Protein AF-A0A1F9Z3W5-F1 (afdb_monomer_lite)

Secondary structure (DSSP, 8-state):
--HHHHHHHHHHHHHTT----HHHHHHHHHHHHHHHHHHHHH--S-S--HHHHIIIIIIHHHTTHHHHTTT--TT-EEEEET-TTTTTHHHHHHH-TTSEEEEEES-HHHHHHHHHHHHHHT---EEEES-HHHHTTSTTTTTTEEEEEEE--S--TTHHHHHTTTEEEEEEEEEEEETT---TT--SEEEEEE---TTTSTTEEEEEEE-PPPHHHHHHHHHHHHHHHHHHHHHHHHHHHHHHHHHHHHHHHHHHHHHHHHHHHTTTS---SSHHHHH-TTSHHHHHT-SSPPPB---STT---B--EEEE-TTPPP-S--SEEEEGGGTEEEE---SB-TTS-BGGG-

Structure (mmCIF, N/CA/C/O backbone):
data_AF-A0A1F9Z3W5-F1
#
_entry.id   AF-A0A1F9Z3W5-F1
#
loop_
_atom_site.group_PDB
_atom_site.id
_atom_site.type_symbol
_atom_site.label_atom_id
_atom_site.label_alt_id
_atom_site.label_comp_id
_atom_site.label_asym_id
_atom_site.label_entity_id
_atom_site.label_seq_id
_atom_site.pdbx_PDB_ins_code
_atom_site.Cartn_x
_atom_site.Cartn_y
_atom_site.Cartn_z
_atom_site.occupancy
_atom_site.B_iso_or_equiv
_atom_site.auth_seq_id
_atom_site.auth_comp_id
_atom_site.auth_asym_id
_atom_site.auth_atom_id
_atom_site.pdbx_PDB_model_num
ATOM 1 N N . MET A 1 1 ? -28.741 3.888 23.972 1.00 86.31 1 MET A N 1
ATOM 2 C CA . MET A 1 1 ? -27.996 4.593 25.041 1.00 86.31 1 MET A CA 1
ATOM 3 C C . MET A 1 1 ? -28.996 5.312 25.929 1.00 86.31 1 MET A C 1
ATOM 5 O O . MET A 1 1 ? -30.084 5.597 25.446 1.00 86.31 1 MET A O 1
ATOM 9 N N . ASN A 1 2 ? -28.669 5.596 27.191 1.00 89.38 2 ASN A N 1
ATOM 10 C CA . ASN A 1 2 ? -29.467 6.550 27.974 1.00 89.38 2 ASN A CA 1
ATOM 11 C C . ASN A 1 2 ? -29.141 7.999 27.544 1.00 89.38 2 ASN A C 1
ATOM 13 O O . ASN A 1 2 ? -28.184 8.214 26.795 1.00 89.38 2 ASN A O 1
ATOM 17 N N . SER A 1 3 ? -29.930 8.976 28.003 1.00 89.56 3 SER A N 1
ATOM 18 C CA . SER A 1 3 ? -29.793 10.393 27.620 1.00 89.56 3 SER A CA 1
ATOM 19 C C . SER A 1 3 ? -28.399 10.958 27.907 1.00 89.56 3 SER A C 1
ATOM 21 O O . SER A 1 3 ? -27.791 11.557 27.027 1.00 89.56 3 SER A O 1
ATOM 23 N N . LYS A 1 4 ? -27.854 10.684 29.098 1.00 91.94 4 LYS A N 1
ATOM 24 C CA . LYS A 1 4 ? -26.518 11.137 29.515 1.00 91.94 4 LYS A CA 1
ATOM 25 C C . LYS A 1 4 ? -25.404 10.603 28.605 1.00 91.94 4 LYS A C 1
ATOM 27 O O . LYS A 1 4 ? -24.527 11.350 28.188 1.00 91.94 4 LYS A O 1
ATOM 32 N N . LEU A 1 5 ? -25.424 9.307 28.287 1.00 92.69 5 LEU A N 1
ATOM 33 C CA . LEU A 1 5 ? -24.418 8.690 27.413 1.00 92.69 5 LEU A CA 1
ATOM 34 C C . LEU A 1 5 ? -24.515 9.210 25.979 1.00 92.69 5 LEU A C 1
ATOM 36 O O . LEU A 1 5 ? -23.488 9.401 25.329 1.00 92.69 5 LEU A O 1
ATOM 40 N N . LEU A 1 6 ? -25.739 9.441 25.496 1.00 92.69 6 LEU A N 1
ATOM 41 C CA . LEU A 1 6 ? -25.969 10.015 24.176 1.00 92.69 6 LEU A CA 1
ATOM 42 C C . LEU A 1 6 ? -25.395 11.433 24.085 1.00 92.69 6 LEU A C 1
ATOM 44 O O . LEU A 1 6 ? -24.725 11.744 23.108 1.00 92.69 6 LEU A O 1
ATOM 48 N N . GLU A 1 7 ? -25.590 12.259 25.113 1.00 92.56 7 GLU A N 1
ATOM 49 C CA . GLU A 1 7 ? -25.031 13.613 25.171 1.00 92.56 7 GLU A CA 1
ATOM 50 C C . GLU A 1 7 ? -23.496 13.605 25.092 1.00 92.56 7 GLU A C 1
ATOM 52 O O . GLU A 1 7 ? -22.921 14.285 24.242 1.00 92.56 7 GLU A O 1
ATOM 57 N N . ILE A 1 8 ? -22.832 12.763 25.897 1.00 91.62 8 ILE A N 1
ATOM 58 C CA . ILE A 1 8 ? -21.366 12.597 25.865 1.00 91.62 8 ILE A CA 1
ATOM 59 C C . ILE A 1 8 ? -20.900 12.168 24.468 1.00 91.62 8 ILE A C 1
ATOM 61 O O . ILE A 1 8 ? -19.898 12.670 23.953 1.00 91.62 8 ILE A O 1
ATOM 65 N N . PHE A 1 9 ? -21.620 11.232 23.845 1.00 95.00 9 PHE A N 1
ATOM 66 C CA . PHE A 1 9 ? -21.265 10.737 22.522 1.00 95.00 9 PHE A CA 1
ATOM 67 C C . PHE A 1 9 ? -21.410 11.823 21.447 1.00 95.00 9 PHE A C 1
ATOM 69 O O . PHE A 1 9 ? -20.489 12.015 20.655 1.00 95.00 9 PHE A O 1
ATOM 76 N N . LEU A 1 10 ? -22.512 12.578 21.456 1.00 94.38 10 LEU A N 1
ATOM 77 C CA . LEU A 1 10 ? -22.772 13.661 20.502 1.00 94.38 10 LEU A CA 1
ATOM 78 C C . LEU A 1 10 ? -21.774 14.818 20.639 1.00 94.38 10 LEU A C 1
ATOM 80 O O . LEU A 1 10 ? -21.258 15.289 19.625 1.00 94.38 10 LEU A O 1
ATOM 84 N N . GLN A 1 11 ? -21.430 15.225 21.865 1.00 92.12 11 GLN A N 1
ATOM 85 C CA . GLN A 1 11 ? -20.372 16.219 22.104 1.00 92.12 11 GLN A CA 1
ATOM 86 C C . GLN A 1 11 ? -19.029 15.750 21.523 1.00 92.12 11 GLN A C 1
ATOM 88 O O . GLN A 1 11 ? -18.312 16.515 20.874 1.00 92.12 11 GLN A O 1
ATOM 93 N N . GLY A 1 12 ? -18.716 14.463 21.701 1.00 92.56 12 GLY A N 1
ATOM 94 C CA . GLY A 1 12 ? -17.535 13.834 21.124 1.00 92.56 12 GLY A CA 1
ATOM 95 C C . GLY A 1 12 ? -17.498 13.898 19.596 1.00 92.56 12 GLY A C 1
ATOM 96 O O . GLY A 1 12 ? -16.498 14.305 19.002 1.00 92.56 12 GLY A O 1
ATOM 97 N N . LEU A 1 13 ? -18.608 13.528 18.959 1.00 94.12 13 LEU A N 1
ATOM 98 C CA . LEU A 1 13 ? -18.772 13.541 17.504 1.00 94.12 13 LEU A CA 1
ATOM 99 C C . LEU A 1 13 ? -18.649 14.950 16.918 1.00 94.12 13 LEU A C 1
ATOM 101 O O . LEU A 1 13 ? -17.974 15.126 15.903 1.00 94.12 13 LEU A O 1
ATOM 105 N N . GLN A 1 14 ? -19.222 15.955 17.585 1.00 92.56 14 GLN A N 1
ATOM 106 C CA . GLN A 1 14 ? -19.136 17.352 17.159 1.00 92.56 14 GLN A CA 1
ATOM 107 C C . GLN A 1 14 ? -17.683 17.838 17.103 1.00 92.56 14 GLN A C 1
ATOM 109 O O . GLN A 1 14 ? -17.265 18.449 16.119 1.00 92.56 14 GLN A O 1
ATOM 114 N N . ILE A 1 15 ? -16.882 17.518 18.122 1.00 89.75 15 ILE A N 1
ATOM 115 C CA . ILE A 1 15 ? -15.460 17.886 18.165 1.00 89.75 15 ILE A CA 1
ATOM 116 C C . ILE A 1 15 ? -14.658 17.140 17.090 1.00 89.75 15 ILE A C 1
ATOM 118 O O . ILE A 1 15 ? -13.764 17.720 16.471 1.00 89.75 15 ILE A O 1
ATOM 122 N N . LEU A 1 16 ? -14.998 15.875 16.823 1.00 90.44 16 LEU A N 1
ATOM 123 C CA . LEU A 1 16 ? -14.412 15.100 15.726 1.00 90.44 16 LEU A CA 1
ATOM 124 C C . LEU A 1 16 ? -14.935 15.518 14.339 1.00 90.44 16 LEU A C 1
ATOM 126 O O . LEU A 1 16 ? -14.430 15.019 13.335 1.00 90.44 16 LEU A O 1
ATOM 130 N N . LYS A 1 17 ? -15.910 16.437 14.266 1.00 92.19 17 LYS A N 1
ATOM 131 C CA . LYS A 1 17 ? -16.598 16.867 13.035 1.00 92.19 17 LYS A CA 1
ATOM 132 C C . LYS A 1 17 ? -17.205 15.688 12.263 1.00 92.19 17 LYS A C 1
ATOM 134 O O . LYS A 1 17 ? -17.074 15.585 11.040 1.00 92.19 17 LYS A O 1
ATOM 139 N N . ILE A 1 18 ? -17.834 14.776 13.001 1.00 93.81 18 ILE A N 1
ATOM 140 C CA . ILE A 1 18 ? -18.534 13.608 12.470 1.00 93.81 18 ILE A CA 1
ATOM 141 C C . ILE A 1 18 ? -20.028 13.816 12.679 1.00 93.81 18 ILE A C 1
ATOM 143 O O . ILE A 1 18 ? -20.483 14.044 13.796 1.00 93.81 18 ILE A O 1
ATOM 147 N N . GLU A 1 19 ? -20.785 13.688 11.601 1.00 93.75 19 GLU A N 1
ATOM 148 C CA . GLU A 1 19 ? -22.242 13.714 11.632 1.00 93.75 19 GLU A CA 1
ATOM 149 C C . GLU A 1 19 ? -22.758 12.291 11.457 1.00 93.75 19 GLU A C 1
ATOM 151 O O . GLU A 1 19 ? -22.280 11.558 10.588 1.00 93.75 19 GLU A O 1
ATOM 156 N N . LEU A 1 20 ? -23.715 11.901 12.298 1.00 96.00 20 LEU A N 1
ATOM 157 C CA . LEU A 1 20 ? -24.360 10.597 12.236 1.00 96.00 20 LEU A CA 1
ATOM 158 C C . LEU A 1 20 ? -25.837 10.764 11.914 1.00 96.00 20 LEU A C 1
ATOM 160 O O . LEU A 1 20 ? -26.509 11.637 12.461 1.00 96.00 20 LEU A O 1
ATOM 164 N N . ASN A 1 21 ? -26.352 9.880 11.067 1.00 96.19 21 ASN A N 1
ATOM 165 C CA . ASN A 1 21 ? -27.788 9.745 10.876 1.00 96.19 21 ASN A CA 1
ATOM 166 C C . ASN A 1 21 ? -28.422 8.894 11.994 1.00 96.19 21 ASN A C 1
ATOM 168 O O . ASN A 1 21 ? -27.739 8.258 12.803 1.00 96.19 21 ASN A O 1
ATOM 172 N N . GLN A 1 22 ? -29.754 8.851 12.004 1.00 95.56 22 GLN A N 1
ATOM 173 C CA . GLN A 1 22 ? -30.521 8.116 13.008 1.00 95.56 22 GLN A CA 1
ATOM 174 C C . GLN A 1 22 ? -30.172 6.616 13.048 1.00 95.56 22 GLN A C 1
ATOM 176 O O . GLN A 1 22 ? -29.960 6.066 14.129 1.00 95.56 22 GLN A O 1
ATOM 181 N N . LYS A 1 23 ? -30.014 5.969 11.882 1.00 96.75 23 LYS A N 1
ATOM 182 C CA . LYS A 1 23 ? -29.635 4.548 11.795 1.00 96.75 23 LYS A CA 1
ATOM 183 C C . LYS A 1 23 ? -28.272 4.288 12.447 1.00 96.75 23 LYS A C 1
ATOM 185 O O . LYS A 1 23 ? -28.116 3.318 13.182 1.00 96.75 23 LYS A O 1
ATOM 190 N N . GLN A 1 24 ? -27.292 5.160 12.220 1.00 97.88 24 GLN A N 1
ATOM 191 C CA . GLN A 1 24 ? -25.952 5.037 12.800 1.00 97.88 24 GLN A CA 1
ATOM 192 C C . GLN A 1 24 ? -25.976 5.202 14.327 1.00 97.88 24 GLN A C 1
ATOM 194 O O . GLN A 1 24 ? -25.327 4.436 15.041 1.00 97.88 24 GLN A O 1
ATOM 199 N N . LEU A 1 25 ? -26.762 6.147 14.856 1.00 97.06 25 LEU A N 1
ATOM 200 C CA . LEU A 1 25 ? -26.946 6.314 16.305 1.00 97.06 25 LEU A CA 1
ATOM 201 C C . LEU A 1 25 ? -27.603 5.084 16.953 1.00 97.06 25 LEU A C 1
ATOM 203 O O . LEU A 1 25 ? -27.199 4.645 18.038 1.00 97.06 25 LEU A O 1
ATOM 207 N N . GLU A 1 26 ? -28.586 4.494 16.274 1.00 97.00 26 GLU A N 1
ATOM 208 C CA . GLU A 1 26 ? -29.222 3.245 16.695 1.00 97.00 26 GLU A CA 1
ATOM 209 C C . GLU A 1 26 ? -28.236 2.074 16.672 1.00 97.00 26 GLU A C 1
ATOM 211 O O . GLU A 1 26 ? -28.154 1.331 17.653 1.00 97.00 26 GLU A O 1
ATOM 216 N N . GLN A 1 27 ? -27.407 1.960 15.630 1.00 98.44 27 GLN A N 1
ATOM 217 C CA . GLN A 1 27 ? -26.344 0.954 15.550 1.00 98.44 27 GLN A CA 1
ATOM 218 C C . GLN A 1 27 ? -25.362 1.065 16.725 1.00 98.44 27 GLN A C 1
ATOM 220 O O . GLN A 1 27 ? -25.067 0.057 17.365 1.00 98.44 27 GLN A O 1
ATOM 225 N N . PHE A 1 28 ? -24.909 2.267 17.095 1.00 98.25 28 PHE A N 1
ATOM 226 C CA . PHE A 1 28 ? -24.055 2.440 18.281 1.00 98.25 28 PHE A CA 1
ATOM 227 C C . PHE A 1 28 ? -24.767 2.068 19.588 1.00 98.25 28 PHE A C 1
ATOM 229 O O . PHE A 1 28 ? -24.149 1.518 20.504 1.00 98.25 28 PHE A O 1
ATOM 236 N N . SER A 1 29 ? -26.072 2.329 19.687 1.00 96.69 29 SER A N 1
ATOM 237 C CA . SER A 1 29 ? -26.872 1.927 20.848 1.00 96.69 29 SER A CA 1
ATOM 238 C C . SER A 1 29 ? -27.020 0.410 20.961 1.00 96.69 29 SER A C 1
ATOM 240 O O . SER A 1 29 ? -26.876 -0.125 22.063 1.00 96.69 29 SER A O 1
ATOM 242 N N . ILE A 1 30 ? -27.267 -0.278 19.842 1.00 97.81 30 ILE A N 1
ATOM 243 C CA . ILE A 1 30 ? -27.297 -1.744 19.772 1.00 97.81 30 ILE A CA 1
ATOM 244 C C . ILE A 1 30 ? -25.917 -2.290 20.133 1.00 97.81 30 ILE A C 1
ATOM 246 O O . ILE A 1 30 ? -25.813 -3.144 21.006 1.00 97.81 30 ILE A O 1
ATOM 250 N N . TYR A 1 31 ? -24.851 -1.744 19.549 1.00 98.12 31 TYR A N 1
ATOM 251 C CA . TYR A 1 31 ? -23.489 -2.187 19.824 1.00 98.12 31 TYR A CA 1
ATOM 252 C C . TYR A 1 31 ? -23.143 -2.083 21.314 1.00 98.12 31 TYR A C 1
ATOM 254 O O . TYR A 1 31 ? -22.684 -3.062 21.895 1.00 98.12 31 TYR A O 1
ATOM 262 N N . LEU A 1 32 ? -23.434 -0.956 21.973 1.00 96.69 32 LEU A N 1
ATOM 263 C CA . LEU A 1 32 ? -23.190 -0.816 23.412 1.00 96.69 32 LEU A CA 1
ATOM 264 C C . LEU A 1 32 ? -23.918 -1.897 24.227 1.00 96.69 32 LEU A C 1
ATOM 266 O O . LEU A 1 32 ? -23.322 -2.497 25.120 1.00 96.69 32 LEU A O 1
ATOM 270 N N . LYS A 1 33 ? -25.193 -2.157 23.912 1.00 95.94 33 LYS A N 1
ATOM 271 C CA . LYS A 1 33 ? -25.994 -3.176 24.600 1.00 95.94 33 LYS A CA 1
ATOM 272 C C . LYS A 1 33 ? -25.394 -4.573 24.415 1.00 95.94 33 LYS A C 1
ATOM 274 O O . LYS A 1 33 ? -25.089 -5.241 25.401 1.00 95.94 33 LYS A O 1
ATOM 279 N N . GLU A 1 34 ? -25.185 -4.984 23.167 1.00 96.75 34 GLU A N 1
ATOM 280 C CA . GLU A 1 34 ? -24.690 -6.322 22.821 1.00 96.75 34 GLU A CA 1
ATOM 281 C C . GLU A 1 34 ? -23.270 -6.550 23.365 1.00 96.75 34 GLU A C 1
ATOM 283 O O . GLU A 1 34 ? -22.960 -7.625 23.878 1.00 96.75 34 GLU A O 1
ATOM 288 N N . LEU A 1 35 ? -22.416 -5.519 23.326 1.00 95.75 35 LEU A N 1
ATOM 289 C CA . LEU A 1 35 ? -21.075 -5.565 23.901 1.00 95.75 35 LEU A CA 1
ATOM 290 C C . LEU A 1 35 ? -21.126 -5.840 25.402 1.00 95.75 35 LEU A C 1
ATOM 292 O O . LEU A 1 35 ? -20.408 -6.717 25.865 1.00 95.75 35 LEU A O 1
ATOM 296 N N . LYS A 1 36 ? -21.973 -5.138 26.164 1.00 94.31 36 LYS A N 1
ATOM 297 C CA . LYS A 1 36 ? -22.105 -5.348 27.616 1.00 94.31 36 LYS A CA 1
ATOM 298 C C . LYS A 1 36 ? -22.604 -6.750 27.946 1.00 94.31 36 LYS A C 1
ATOM 300 O O . LYS A 1 36 ? -22.031 -7.422 28.806 1.00 94.31 36 LYS A O 1
ATOM 305 N N . GLU A 1 37 ? -23.637 -7.199 27.239 1.00 94.06 37 GLU A N 1
ATOM 306 C CA . GLU A 1 37 ? -24.213 -8.530 27.432 1.00 94.06 37 GLU A CA 1
ATOM 307 C C . GLU A 1 37 ? -23.176 -9.627 27.171 1.00 94.06 37 GLU A C 1
ATOM 309 O O . GLU A 1 37 ? -23.003 -10.529 27.993 1.00 94.06 37 GLU A O 1
ATOM 314 N N . TRP A 1 38 ? -22.416 -9.526 26.081 1.00 94.75 38 TRP A N 1
ATOM 315 C CA . TRP A 1 38 ? -21.365 -10.495 25.777 1.00 94.75 38 TRP A CA 1
ATOM 316 C C . TRP A 1 38 ? -20.136 -10.357 26.675 1.00 94.75 38 TRP A C 1
ATOM 318 O O . TRP A 1 38 ? -19.527 -11.369 27.030 1.00 94.75 38 TRP A O 1
ATOM 328 N N . ASN A 1 39 ? -19.774 -9.139 27.084 1.00 92.69 39 ASN A N 1
ATOM 329 C CA . ASN A 1 39 ? -18.615 -8.916 27.943 1.00 92.69 39 ASN A CA 1
ATOM 330 C C . ASN A 1 39 ? -18.787 -9.589 29.308 1.00 92.69 39 ASN A C 1
ATOM 332 O O . ASN A 1 39 ? -17.826 -10.164 29.813 1.00 92.69 39 ASN A O 1
ATOM 336 N N . SER A 1 40 ? -20.015 -9.609 29.845 1.00 90.69 40 SER A N 1
ATOM 337 C CA . SER A 1 40 ? -20.334 -10.311 31.099 1.00 90.69 40 SER A CA 1
ATOM 338 C C . SER A 1 40 ? -20.090 -11.826 31.042 1.00 90.69 40 SER A C 1
ATOM 340 O O . SER A 1 40 ? -19.851 -12.448 32.073 1.00 90.69 40 SER A O 1
ATOM 342 N N . LYS A 1 41 ? -20.107 -12.418 29.840 1.00 90.44 41 LYS A N 1
ATOM 343 C CA . LYS A 1 41 ? -19.929 -13.862 29.618 1.00 90.44 41 LYS A CA 1
ATOM 344 C C . LYS A 1 41 ? -18.511 -14.230 29.186 1.00 90.44 41 LYS A C 1
ATOM 346 O O . LYS A 1 41 ? -18.023 -15.305 29.525 1.00 90.44 41 LYS A O 1
ATOM 351 N N . PHE A 1 42 ? -17.862 -13.369 28.399 1.00 87.19 42 PHE A N 1
ATOM 352 C CA . PHE A 1 42 ? -16.661 -13.744 27.644 1.00 87.19 42 PHE A CA 1
ATOM 353 C C . PHE A 1 42 ? -15.464 -12.803 27.809 1.00 87.19 42 PHE A C 1
ATOM 355 O O . PHE A 1 42 ? -14.421 -13.091 27.222 1.00 87.19 42 PHE A O 1
ATOM 362 N N . ASN A 1 43 ? -15.582 -11.725 28.595 1.00 87.62 43 ASN A N 1
ATOM 363 C CA . ASN A 1 43 ? -14.505 -10.759 28.852 1.00 87.62 43 ASN A CA 1
ATOM 364 C C . ASN A 1 43 ? -13.821 -10.275 27.552 1.00 87.62 43 ASN A C 1
ATOM 366 O O . ASN A 1 43 ? -12.618 -10.439 27.338 1.00 87.62 43 ASN A O 1
ATOM 370 N N . LEU A 1 44 ? -14.633 -9.749 26.632 1.00 85.62 44 LEU A N 1
ATOM 371 C CA . LEU A 1 44 ? -14.217 -9.232 25.327 1.00 85.62 44 LEU A CA 1
ATOM 372 C C . LEU A 1 44 ? -13.328 -7.983 25.442 1.00 85.62 44 LEU A C 1
ATOM 374 O O . LEU A 1 44 ? -12.391 -7.819 24.655 1.00 85.62 44 LEU A O 1
ATOM 378 N N . ILE A 1 45 ? -13.634 -7.119 26.412 1.00 85.94 45 ILE A N 1
ATOM 379 C CA . ILE A 1 45 ? -12.890 -5.918 26.797 1.00 85.94 45 ILE A CA 1
ATOM 380 C C . ILE A 1 45 ? -12.681 -5.909 28.314 1.00 85.94 45 ILE A C 1
ATOM 382 O O . ILE A 1 45 ? -13.447 -6.524 29.054 1.00 85.94 45 ILE A O 1
ATOM 386 N N . GLY A 1 46 ? -11.665 -5.178 28.780 1.00 83.44 46 GLY A N 1
ATOM 387 C CA . GLY A 1 46 ? -11.446 -4.990 30.215 1.00 83.44 46 GLY A CA 1
ATOM 388 C C . GLY A 1 46 ? -12.651 -4.332 30.913 1.00 83.44 46 GLY A C 1
ATOM 389 O O . GLY A 1 46 ? -13.455 -3.679 30.241 1.00 83.44 46 GLY A O 1
ATOM 390 N N . PRO A 1 47 ? -12.788 -4.484 32.244 1.00 76.56 47 PRO A N 1
ATOM 391 C CA . PRO A 1 47 ? -13.859 -3.847 33.006 1.00 76.56 47 PRO A CA 1
ATOM 392 C C . PRO A 1 47 ? -13.861 -2.332 32.780 1.00 76.56 47 PRO A C 1
ATOM 394 O O . PRO A 1 47 ? -12.828 -1.683 32.943 1.00 76.56 47 PRO A O 1
ATOM 397 N N . ALA A 1 48 ? -15.007 -1.782 32.389 1.00 81.75 48 ALA A N 1
ATOM 398 C CA . ALA A 1 48 ? -15.165 -0.367 32.076 1.00 81.75 48 ALA A CA 1
ATOM 399 C C . ALA A 1 48 ? -16.610 0.070 32.347 1.00 81.75 48 ALA A C 1
ATOM 401 O O . ALA A 1 48 ? -17.547 -0.677 32.055 1.00 81.75 48 ALA A O 1
ATOM 402 N N . ALA A 1 49 ? -16.783 1.278 32.888 1.00 86.69 49 ALA A N 1
ATOM 403 C CA . ALA A 1 49 ? -18.090 1.927 32.968 1.00 86.69 49 ALA A CA 1
ATOM 404 C C . ALA A 1 49 ? -18.609 2.284 31.564 1.00 86.69 49 ALA A C 1
ATOM 406 O O . ALA A 1 49 ? -17.825 2.427 30.622 1.00 86.69 49 ALA A O 1
ATOM 407 N N . ASP A 1 50 ? -19.920 2.472 31.414 1.00 89.94 50 ASP A N 1
ATOM 408 C CA . ASP A 1 50 ? -20.524 2.785 30.114 1.00 89.94 50 ASP A CA 1
ATOM 409 C C . ASP A 1 50 ? -19.931 4.066 29.504 1.00 89.94 50 ASP A C 1
ATOM 411 O O . ASP A 1 50 ? -19.617 4.092 28.314 1.00 89.94 50 ASP A O 1
ATOM 415 N N . GLU A 1 51 ? -19.700 5.103 30.316 1.00 89.94 51 GLU A N 1
ATOM 416 C CA . GLU A 1 51 ? -19.036 6.339 29.889 1.00 89.94 51 GLU A CA 1
ATOM 417 C C . GLU A 1 51 ? -17.627 6.077 29.336 1.00 89.94 51 GLU A C 1
ATOM 419 O O . GLU A 1 51 ? -17.224 6.665 28.329 1.00 89.94 51 GLU A O 1
ATOM 424 N N . GLU A 1 52 ? -16.885 5.154 29.953 1.00 88.75 52 GLU A N 1
ATOM 425 C CA . GLU A 1 52 ? -15.558 4.769 29.482 1.00 88.75 52 GLU A CA 1
ATOM 426 C C . GLU A 1 52 ? -15.617 3.986 28.170 1.00 88.75 52 GLU A C 1
ATOM 428 O O . GLU A 1 52 ? -14.718 4.135 27.345 1.00 88.75 52 GLU A O 1
ATOM 433 N N . ILE A 1 53 ? -16.666 3.191 27.934 1.00 92.19 53 ILE A N 1
ATOM 434 C CA . ILE A 1 53 ? -16.876 2.531 26.639 1.00 92.19 53 ILE A CA 1
ATOM 435 C C . ILE A 1 53 ? -17.097 3.587 25.552 1.00 92.19 53 ILE A C 1
ATOM 437 O O . ILE A 1 53 ? -16.443 3.542 24.507 1.00 92.19 53 ILE A O 1
ATOM 441 N N . ILE A 1 54 ? -17.951 4.583 25.805 1.00 93.56 54 ILE A N 1
ATOM 442 C CA . ILE A 1 54 ? -18.184 5.672 24.848 1.00 93.56 54 ILE A CA 1
ATOM 443 C C . ILE A 1 54 ? -16.873 6.398 24.522 1.00 93.56 54 ILE A C 1
ATOM 445 O O . ILE A 1 54 ? -16.522 6.536 23.350 1.00 93.56 54 ILE A O 1
ATOM 449 N N . GLN A 1 55 ? -16.108 6.805 25.535 1.00 89.62 55 GLN A N 1
ATOM 450 C CA . GLN A 1 55 ? -14.876 7.570 25.329 1.00 89.62 55 GLN A CA 1
ATOM 451 C C . GLN A 1 55 ? -13.734 6.708 24.776 1.00 89.62 55 GLN A C 1
ATOM 453 O O . GLN A 1 55 ? -13.218 6.965 23.690 1.00 89.62 55 GLN A O 1
ATOM 458 N N . LYS A 1 56 ? -13.341 5.652 25.496 1.00 87.69 56 LYS A N 1
ATOM 459 C CA . LYS A 1 56 ? -12.137 4.857 25.204 1.00 87.69 56 LYS A CA 1
ATOM 460 C C . LYS A 1 56 ? -12.335 3.836 24.093 1.00 87.69 56 LYS A C 1
ATOM 462 O O . LYS A 1 56 ? -11.343 3.251 23.657 1.00 87.69 56 LYS A O 1
ATOM 467 N N . HIS A 1 57 ? -13.564 3.566 23.654 1.00 92.25 57 HIS A N 1
ATOM 468 C CA . HIS A 1 57 ? -13.827 2.625 22.568 1.00 92.25 57 HIS A CA 1
ATOM 469 C C . HIS A 1 57 ? -14.488 3.297 21.372 1.00 92.25 57 HIS A C 1
ATOM 471 O O . HIS A 1 57 ? -13.891 3.277 20.299 1.00 92.25 57 HIS A O 1
ATOM 477 N N . PHE A 1 58 ? -15.655 3.926 21.518 1.00 95.69 58 PHE A N 1
ATOM 478 C CA . PHE A 1 58 ? -16.343 4.512 20.360 1.00 95.69 58 PHE A CA 1
ATOM 479 C C . PHE A 1 58 ? -15.641 5.767 19.847 1.00 95.69 58 PHE A C 1
ATOM 481 O O . PHE A 1 58 ? -15.166 5.770 18.713 1.00 95.69 58 PHE A O 1
ATOM 488 N N . LEU A 1 59 ? -15.510 6.798 20.680 1.00 94.25 59 LEU A N 1
ATOM 489 C CA . LEU A 1 59 ? -14.893 8.065 20.280 1.00 94.25 59 LEU A CA 1
ATOM 490 C C . LEU A 1 59 ? -13.413 7.887 19.941 1.00 94.25 59 LEU A C 1
ATOM 492 O O . LEU A 1 59 ? -12.949 8.442 18.948 1.00 94.25 59 LEU A O 1
ATOM 496 N N . ASP A 1 60 ? -12.698 7.043 20.691 1.00 91.69 60 ASP A N 1
ATOM 497 C CA . ASP A 1 60 ? -11.330 6.652 20.349 1.00 91.69 60 ASP A CA 1
ATOM 498 C C . ASP A 1 60 ? -11.282 6.053 18.942 1.00 91.69 60 ASP A C 1
ATOM 500 O O . ASP A 1 60 ? -10.555 6.563 18.104 1.00 91.69 60 ASP A O 1
ATOM 504 N N . SER A 1 61 ? -12.112 5.061 18.610 1.00 94.50 61 SER A N 1
ATOM 505 C CA . SER A 1 61 ? -12.132 4.472 17.258 1.00 94.50 61 SER A CA 1
ATOM 506 C C . SER A 1 61 ? -12.450 5.496 16.164 1.00 94.50 61 SER A C 1
ATOM 508 O O . SER A 1 61 ? -11.817 5.502 15.110 1.00 94.50 61 SER A O 1
ATOM 510 N N . LEU A 1 62 ? -13.397 6.399 16.429 1.00 94.94 62 LEU A N 1
ATOM 511 C CA . LEU A 1 62 ? -13.825 7.426 15.479 1.00 94.94 62 LEU A CA 1
ATOM 512 C C . LEU A 1 62 ? -12.822 8.569 15.311 1.00 94.94 62 LEU A C 1
ATOM 514 O O . LEU A 1 62 ? -12.867 9.267 14.300 1.00 94.94 62 LEU A O 1
ATOM 518 N N . SER A 1 63 ? -11.873 8.734 16.233 1.00 92.19 63 SER A N 1
ATOM 519 C CA . SER A 1 63 ? -10.812 9.739 16.104 1.00 92.19 63 SER A CA 1
ATOM 520 C C . SER A 1 63 ? -9.921 9.540 14.874 1.00 92.19 63 SER A C 1
ATOM 522 O O . SER A 1 63 ? -9.245 10.476 14.454 1.00 92.19 63 SER A O 1
ATOM 524 N N . ILE A 1 64 ? -9.955 8.351 14.260 1.00 91.44 64 ILE A N 1
ATOM 525 C CA . ILE A 1 64 ? -9.277 8.058 12.994 1.00 91.44 64 ILE A CA 1
ATOM 526 C C . ILE A 1 64 ? -9.949 8.773 11.812 1.00 91.44 64 ILE A C 1
ATOM 528 O O . ILE A 1 64 ? -9.264 9.124 10.852 1.00 91.44 64 ILE A O 1
ATOM 532 N N . VAL A 1 65 ? -11.267 9.003 11.855 1.00 91.56 65 VAL A N 1
ATOM 533 C CA . VAL A 1 65 ? -12.040 9.497 10.702 1.00 91.56 65 VAL A CA 1
ATOM 534 C C . VAL A 1 65 ? -11.452 10.793 10.126 1.00 91.56 65 VAL A C 1
ATOM 536 O O . VAL A 1 65 ? -11.189 10.802 8.925 1.00 91.56 65 VAL A O 1
ATOM 539 N N . PRO A 1 66 ? -11.137 11.845 10.911 1.00 87.31 66 PRO A N 1
ATOM 540 C CA . PRO A 1 66 ? -10.511 13.059 10.375 1.00 87.31 66 PRO A CA 1
ATOM 541 C C . PRO A 1 66 ? -9.189 12.826 9.626 1.00 87.31 66 PRO A C 1
ATOM 543 O O . PRO A 1 66 ? -8.891 13.563 8.691 1.00 87.31 66 PRO A O 1
ATOM 546 N N . VAL A 1 67 ? -8.423 11.795 10.001 1.00 84.75 67 VAL A N 1
ATOM 547 C CA . VAL A 1 67 ? -7.108 11.466 9.416 1.00 84.75 67 VAL A CA 1
ATOM 548 C C . VAL A 1 67 ? -7.245 10.724 8.082 1.00 84.75 67 VAL A C 1
ATOM 550 O O . VAL A 1 67 ? -6.395 10.861 7.197 1.00 84.75 67 VAL A O 1
ATOM 553 N N . ILE A 1 68 ? -8.303 9.918 7.926 1.00 86.19 68 ILE A N 1
ATOM 554 C CA . ILE A 1 68 ? -8.480 9.040 6.757 1.00 86.19 68 ILE A CA 1
ATOM 555 C C . ILE A 1 68 ? -9.589 9.483 5.801 1.00 86.19 68 ILE A C 1
ATOM 557 O O . ILE A 1 68 ? -9.603 9.021 4.666 1.00 86.19 68 ILE A O 1
ATOM 561 N N . LYS A 1 69 ? -10.497 10.384 6.201 1.00 84.06 69 LYS A N 1
ATOM 562 C CA . LYS A 1 69 ? -11.685 10.754 5.406 1.00 84.06 69 LYS A CA 1
ATOM 563 C C . LYS A 1 69 ? -11.341 11.249 3.999 1.00 84.06 69 LYS A C 1
ATOM 565 O O . LYS A 1 69 ? -12.037 10.902 3.057 1.00 84.06 69 LYS A O 1
ATOM 570 N N . SER A 1 70 ? -10.256 12.009 3.843 1.00 80.31 70 SER A N 1
ATOM 571 C CA . SER A 1 70 ? -9.782 12.484 2.531 1.00 80.31 70 SER A CA 1
ATOM 572 C C . SER A 1 70 ? -9.112 11.399 1.678 1.00 80.31 70 SER A C 1
ATOM 574 O O . SER A 1 70 ? -8.940 11.585 0.477 1.00 80.31 70 SER A O 1
ATOM 576 N N . LYS A 1 71 ? -8.720 10.279 2.294 1.00 76.19 71 LYS A N 1
ATOM 577 C CA . LYS A 1 71 ? -7.997 9.156 1.677 1.00 76.19 71 LYS A CA 1
ATOM 578 C C . LYS A 1 71 ? -8.925 7.980 1.341 1.00 76.19 71 LYS A C 1
ATOM 580 O O . LYS A 1 71 ? -8.537 7.100 0.578 1.00 76.19 71 LYS A O 1
ATOM 585 N N . ILE A 1 72 ? -10.141 7.956 1.892 1.00 80.69 72 ILE A N 1
ATOM 586 C CA . ILE A 1 72 ? -11.147 6.931 1.602 1.00 80.69 72 ILE A CA 1
ATOM 587 C C . ILE A 1 72 ? -11.766 7.187 0.228 1.00 80.69 72 ILE A C 1
ATOM 589 O O . ILE A 1 72 ? -12.279 8.263 -0.065 1.00 80.69 72 ILE A O 1
ATOM 593 N N . THR A 1 73 ? -11.762 6.150 -0.602 1.00 77.44 73 THR A N 1
ATOM 594 C CA . THR A 1 73 ? -12.546 6.074 -1.839 1.00 77.44 73 THR A CA 1
ATOM 595 C C . THR A 1 73 ? -13.681 5.062 -1.665 1.00 77.44 73 THR A C 1
ATOM 597 O O . THR A 1 73 ? -13.646 4.246 -0.743 1.00 77.44 73 THR A O 1
ATOM 600 N N . LYS A 1 74 ? -14.667 5.048 -2.576 1.00 72.19 74 LYS A N 1
ATOM 601 C CA . LYS A 1 74 ? -15.795 4.088 -2.551 1.00 72.19 74 LYS A CA 1
ATOM 602 C C . LYS A 1 74 ? -15.385 2.604 -2.554 1.00 72.19 74 LYS A C 1
ATOM 604 O O . LYS A 1 74 ? -16.237 1.754 -2.345 1.00 72.19 74 LYS A O 1
ATOM 609 N N . GLN A 1 75 ? -14.121 2.290 -2.839 1.00 80.94 75 GLN A N 1
ATOM 610 C CA . GLN A 1 75 ? -13.589 0.925 -2.887 1.00 80.94 75 GLN A CA 1
ATOM 611 C C . GLN A 1 75 ? -12.462 0.706 -1.869 1.00 80.94 75 GLN A C 1
ATOM 613 O O . GLN A 1 75 ? -11.686 -0.233 -2.008 1.00 80.94 75 GLN A O 1
ATOM 618 N N . CYS A 1 76 ? -12.344 1.577 -0.863 1.00 91.81 76 CYS A N 1
ATOM 619 C CA . CYS A 1 76 ? -11.284 1.476 0.131 1.00 91.81 76 CYS A CA 1
ATOM 620 C C . CYS A 1 76 ? -11.391 0.156 0.909 1.00 91.81 76 CYS A C 1
ATOM 622 O O . CYS A 1 76 ? -12.398 -0.108 1.573 1.00 91.81 76 CYS A O 1
ATOM 624 N N . VAL A 1 77 ? -10.345 -0.662 0.826 1.00 95.38 77 VAL A N 1
ATOM 625 C CA . VAL A 1 77 ? -10.212 -1.933 1.533 1.00 95.38 77 VAL A CA 1
ATOM 626 C C . VAL A 1 77 ? -9.455 -1.695 2.837 1.00 95.38 77 VAL A C 1
ATOM 628 O O . VAL A 1 77 ? -8.271 -1.346 2.833 1.00 95.38 77 VAL A O 1
ATOM 631 N N . LEU A 1 78 ? -10.150 -1.885 3.957 1.00 96.19 78 LEU A N 1
ATOM 632 C CA . LEU A 1 78 ? -9.614 -1.680 5.298 1.00 96.19 78 LEU A CA 1
ATOM 633 C C . LEU A 1 78 ? -9.526 -3.014 6.038 1.00 96.19 78 LEU A C 1
ATOM 635 O O . LEU A 1 78 ? -10.521 -3.728 6.144 1.00 96.19 78 LEU A O 1
ATOM 639 N N . THR A 1 79 ? -8.363 -3.322 6.612 1.00 96.88 79 THR A N 1
ATOM 640 C CA . THR A 1 79 ? -8.212 -4.436 7.560 1.00 96.88 79 THR A CA 1
ATOM 641 C C . THR A 1 79 ? -7.905 -3.917 8.957 1.00 96.88 79 THR A C 1
ATOM 643 O O . THR A 1 79 ? -6.927 -3.201 9.157 1.00 96.88 79 THR A O 1
ATOM 646 N N . ASP A 1 80 ? -8.700 -4.337 9.937 1.00 96.62 80 ASP A N 1
ATOM 647 C CA . ASP A 1 80 ? -8.441 -4.091 11.353 1.00 96.62 80 ASP A CA 1
ATOM 648 C C . ASP A 1 80 ? -7.776 -5.311 12.003 1.00 96.62 80 ASP A C 1
ATOM 650 O O . ASP A 1 80 ? -8.402 -6.366 12.168 1.00 96.62 80 ASP A O 1
ATOM 654 N N . ILE A 1 81 ? -6.488 -5.182 12.333 1.00 94.94 81 ILE A N 1
ATOM 655 C CA . ILE A 1 81 ? -5.661 -6.261 12.881 1.00 94.94 81 ILE A CA 1
ATOM 656 C C . ILE A 1 81 ? -5.723 -6.245 14.405 1.00 94.94 81 ILE A C 1
ATOM 658 O O . ILE A 1 81 ? -5.354 -5.269 15.056 1.00 94.94 81 ILE A O 1
ATOM 662 N N . GLY A 1 82 ? -6.116 -7.380 14.985 1.00 92.19 82 GLY A N 1
ATOM 663 C CA . GLY A 1 82 ? -6.311 -7.485 16.428 1.00 92.19 82 GLY A CA 1
ATOM 664 C C . GLY A 1 82 ? -7.536 -6.698 16.886 1.00 92.19 82 GLY A C 1
ATOM 665 O O . GLY A 1 82 ? -7.513 -6.091 17.954 1.00 92.19 82 GLY A O 1
ATOM 666 N N . THR A 1 83 ? -8.598 -6.716 16.076 1.00 93.69 83 THR A N 1
ATOM 667 C CA . THR A 1 83 ? -9.806 -5.896 16.263 1.00 93.69 83 THR A CA 1
ATOM 668 C C . THR A 1 83 ? -10.496 -6.107 17.619 1.00 93.69 83 THR A C 1
ATOM 670 O O . THR A 1 83 ? -11.267 -5.270 18.099 1.00 93.69 83 THR A O 1
ATOM 673 N N . GLY A 1 84 ? -10.249 -7.234 18.291 1.00 93.06 84 GLY A N 1
ATOM 674 C CA . GLY A 1 84 ? -10.792 -7.485 19.609 1.00 93.06 84 GLY A CA 1
ATOM 675 C C . GLY A 1 84 ? -12.316 -7.597 19.578 1.00 93.06 84 GLY A C 1
ATOM 676 O O . GLY A 1 84 ? -12.886 -8.466 18.925 1.00 93.06 84 GLY A O 1
ATOM 677 N N . ALA A 1 85 ? -12.977 -6.695 20.297 1.00 94.69 85 ALA A N 1
ATOM 678 C CA . ALA A 1 85 ? -14.431 -6.571 20.299 1.00 94.69 85 ALA A CA 1
ATOM 679 C C . ALA A 1 85 ? -14.973 -5.731 19.124 1.00 94.69 85 ALA A C 1
ATOM 681 O O . ALA A 1 85 ? -16.130 -5.324 19.166 1.00 94.69 85 ALA A O 1
ATOM 682 N N . GLY A 1 86 ? -14.157 -5.452 18.101 1.00 95.69 86 GLY A N 1
ATOM 683 C CA . GLY A 1 86 ? -14.548 -4.713 16.896 1.00 95.69 86 GLY A CA 1
ATOM 684 C C . GLY A 1 86 ? -13.983 -3.296 16.823 1.00 95.69 86 GLY A C 1
ATOM 685 O O . GLY A 1 86 ? -14.538 -2.467 16.110 1.00 95.69 86 GLY A O 1
ATOM 686 N N . PHE A 1 87 ? -12.923 -2.987 17.571 1.00 95.12 87 PHE A N 1
ATOM 687 C CA . PHE A 1 87 ? -12.362 -1.641 17.669 1.00 95.12 87 PHE A CA 1
ATOM 688 C C . PHE A 1 87 ? -10.988 -1.549 16.990 1.00 95.12 87 PHE A C 1
ATOM 690 O O . PHE A 1 87 ? -10.090 -2.277 17.419 1.00 95.12 87 PHE A O 1
ATOM 697 N N . PRO A 1 88 ? -10.765 -0.586 16.074 1.00 95.69 88 PRO A N 1
ATOM 698 C CA . PRO A 1 88 ? -11.694 0.445 15.589 1.00 95.69 88 PRO A CA 1
ATOM 699 C C . PRO A 1 88 ? -12.616 0.053 14.421 1.00 95.69 88 PRO A C 1
ATOM 701 O O . PRO A 1 88 ? -13.419 0.884 13.994 1.00 95.69 88 PRO A O 1
ATOM 704 N N . GLY A 1 89 ? -12.527 -1.166 13.884 1.00 96.94 89 GLY A N 1
ATOM 705 C CA . GLY A 1 89 ? -13.169 -1.522 12.613 1.00 96.94 89 GLY A CA 1
ATOM 706 C C . GLY A 1 89 ? -14.694 -1.335 12.554 1.00 96.94 89 GLY A C 1
ATOM 707 O O . GLY A 1 89 ? -15.192 -0.711 11.618 1.00 96.94 89 GLY A O 1
ATOM 708 N N . ILE A 1 90 ? -15.454 -1.818 13.543 1.00 98.19 90 ILE A N 1
ATOM 709 C CA . ILE A 1 90 ? -16.927 -1.728 13.548 1.00 98.19 90 ILE A CA 1
ATOM 710 C C . ILE A 1 90 ? -17.406 -0.268 13.632 1.00 98.19 90 ILE A C 1
ATOM 712 O O . ILE A 1 90 ? -18.214 0.114 12.782 1.00 98.19 90 ILE A O 1
ATOM 716 N N . PRO A 1 91 ? -16.922 0.586 14.568 1.00 97.75 91 PRO A N 1
ATOM 717 C CA . PRO A 1 91 ? -17.276 2.006 14.560 1.00 97.75 91 PRO A CA 1
ATOM 718 C C . PRO A 1 91 ? -16.971 2.695 13.229 1.00 97.75 91 PRO A C 1
ATOM 720 O O . PRO A 1 91 ? -17.791 3.474 12.749 1.00 97.75 91 PRO A O 1
ATOM 723 N N . LEU A 1 92 ? -15.829 2.379 12.606 1.00 96.12 92 LEU A N 1
ATOM 724 C CA . LEU A 1 92 ? -15.478 2.939 11.303 1.00 96.12 92 LEU A CA 1
ATOM 725 C C . LEU A 1 92 ? -16.462 2.503 10.216 1.00 96.12 92 LEU A C 1
ATOM 727 O O . LEU A 1 92 ? -16.925 3.355 9.471 1.00 96.12 92 LEU A O 1
ATOM 731 N N . LYS A 1 93 ? -16.853 1.226 10.158 1.00 96.81 93 LYS A N 1
ATOM 732 C CA . LYS A 1 93 ? -17.829 0.733 9.171 1.00 96.81 93 LYS A CA 1
ATOM 733 C C . LYS A 1 93 ? -19.228 1.316 9.351 1.00 96.81 93 LYS A C 1
ATOM 735 O O . LYS A 1 93 ? -19.926 1.503 8.360 1.00 96.81 93 LYS A O 1
ATOM 740 N N . ILE A 1 94 ? -19.637 1.613 10.585 1.00 97.62 94 ILE A N 1
ATOM 741 C CA . ILE A 1 94 ? -20.909 2.304 10.847 1.00 97.62 94 ILE A CA 1
ATOM 742 C C . ILE A 1 94 ? -20.890 3.699 10.207 1.00 97.62 94 ILE A C 1
ATOM 744 O O . ILE A 1 94 ? -21.845 4.082 9.533 1.00 97.62 94 ILE A O 1
ATOM 748 N N . VAL A 1 95 ? -19.806 4.455 10.399 1.00 95.62 95 VAL A N 1
ATOM 749 C CA . VAL A 1 95 ? -19.693 5.848 9.924 1.00 95.62 95 VAL A CA 1
ATOM 750 C C . VAL A 1 95 ? -19.333 5.941 8.440 1.00 95.62 95 VAL A C 1
ATOM 752 O O . VAL A 1 95 ? -19.738 6.889 7.774 1.00 95.62 95 VAL A O 1
ATOM 755 N N . LEU A 1 96 ? -18.607 4.951 7.924 1.00 93.81 96 LEU A N 1
ATOM 756 C CA . LEU A 1 96 ? -18.085 4.873 6.560 1.00 93.81 96 LEU A CA 1
ATOM 757 C C . LEU A 1 96 ? -18.610 3.585 5.899 1.00 93.81 96 LEU A C 1
ATOM 759 O O . LEU A 1 96 ? -17.858 2.619 5.730 1.00 93.81 96 LEU A O 1
ATOM 763 N N . PRO A 1 97 ? -19.915 3.506 5.582 1.00 92.31 97 PRO A N 1
ATOM 764 C CA . PRO A 1 97 ? -20.550 2.277 5.105 1.00 92.31 97 PRO A CA 1
ATOM 765 C C . PRO A 1 97 ? -19.964 1.752 3.787 1.00 92.31 97 PRO A C 1
ATOM 767 O O . PRO A 1 97 ? -20.074 0.558 3.507 1.00 92.31 97 PRO A O 1
ATOM 770 N N . GLU A 1 98 ? -19.312 2.602 2.997 1.00 91.38 98 GLU A N 1
ATOM 771 C CA . GLU A 1 98 ? -18.687 2.270 1.716 1.00 91.38 98 GLU A CA 1
ATOM 772 C C . GLU A 1 98 ? -17.392 1.451 1.822 1.00 91.38 98 GLU A C 1
ATOM 774 O O . GLU A 1 98 ? -16.983 0.851 0.831 1.00 91.38 98 GLU A O 1
ATOM 779 N N . ILE A 1 99 ? -16.742 1.383 2.990 1.00 94.12 99 ILE A N 1
ATOM 780 C CA . ILE A 1 99 ? -15.460 0.668 3.104 1.00 94.12 99 ILE A CA 1
ATOM 781 C C . ILE A 1 99 ? -15.659 -0.849 3.010 1.00 94.12 99 ILE A C 1
ATOM 783 O O . ILE A 1 99 ? -16.567 -1.417 3.627 1.00 94.12 99 ILE A O 1
ATOM 787 N N . SER A 1 100 ? -14.764 -1.539 2.309 1.00 95.56 100 SER A N 1
ATOM 788 C CA . SER A 1 100 ? -14.679 -2.999 2.359 1.00 95.56 100 SER A CA 1
ATOM 789 C C . SER A 1 100 ? -13.872 -3.401 3.589 1.00 95.56 100 SER A C 1
ATOM 791 O O . SER A 1 100 ? -12.643 -3.330 3.586 1.00 95.56 100 SER A O 1
ATOM 793 N N . LEU A 1 101 ? -14.564 -3.792 4.661 1.00 97.06 101 LEU A N 1
ATOM 794 C CA . LEU A 1 101 ? -13.948 -4.050 5.960 1.00 97.06 101 LEU A CA 1
ATOM 795 C C . LEU A 1 101 ? -13.606 -5.532 6.157 1.00 97.06 101 LEU A C 1
ATOM 797 O O . LEU A 1 101 ? -14.484 -6.394 6.085 1.00 97.06 101 LEU A O 1
ATOM 801 N N . THR A 1 102 ? -12.357 -5.804 6.532 1.00 98.06 102 THR A N 1
ATOM 802 C CA . THR A 1 102 ? -11.919 -7.063 7.141 1.00 98.06 102 THR A CA 1
ATOM 803 C C . THR A 1 102 ? -11.588 -6.855 8.618 1.00 98.06 102 THR A C 1
ATOM 805 O O . THR A 1 102 ? -10.846 -5.953 8.991 1.00 98.06 102 THR A O 1
ATOM 808 N N . LEU A 1 103 ? -12.113 -7.731 9.466 1.00 98.12 103 LEU A N 1
ATOM 809 C CA . LEU A 1 103 ? -11.907 -7.774 10.906 1.00 98.12 103 LEU A CA 1
ATOM 810 C C . LEU A 1 103 ? -11.114 -9.032 11.260 1.00 98.12 103 LEU A C 1
ATOM 812 O O . LEU A 1 103 ? -11.615 -10.148 11.084 1.00 98.12 103 LEU A O 1
ATOM 816 N N . LEU A 1 104 ? -9.886 -8.860 11.747 1.00 96.75 104 LEU A N 1
ATOM 817 C CA . LEU A 1 104 ? -8.970 -9.959 12.042 1.00 96.75 104 LEU A CA 1
ATOM 818 C C . LEU A 1 104 ? -8.690 -10.050 13.543 1.00 96.75 104 LEU A C 1
ATOM 820 O O . LEU A 1 104 ? -8.213 -9.099 14.160 1.00 96.75 104 LEU A O 1
ATOM 824 N N . ASP A 1 105 ? -8.923 -11.224 14.127 1.00 95.12 105 ASP A N 1
ATOM 825 C CA . ASP A 1 105 ? -8.486 -11.545 15.489 1.00 95.12 105 ASP A CA 1
ATOM 826 C C . ASP A 1 105 ? -8.097 -13.027 15.585 1.00 95.12 105 ASP A C 1
ATOM 828 O O . ASP A 1 105 ? -8.643 -13.885 14.895 1.00 95.12 105 ASP A O 1
ATOM 832 N N . SER A 1 106 ? -7.153 -13.349 16.466 1.00 93.94 106 SER A N 1
ATOM 833 C CA . SER A 1 106 ? -6.732 -14.737 16.704 1.00 93.94 106 SER A CA 1
ATOM 834 C C . SER A 1 106 ? -7.698 -15.522 17.600 1.00 93.94 106 SER A C 1
ATOM 836 O O . SER A 1 106 ? -7.648 -16.750 17.645 1.00 93.94 106 SER A O 1
ATOM 838 N N . SER A 1 107 ? -8.587 -14.832 18.320 1.00 94.38 107 SER A N 1
ATOM 839 C CA . SER A 1 107 ? -9.549 -15.441 19.232 1.00 94.38 107 SER A CA 1
ATOM 840 C C . SER A 1 107 ? -10.838 -15.842 18.521 1.00 94.38 107 SER A C 1
ATOM 842 O O . SER A 1 107 ? -11.616 -15.002 18.055 1.00 94.38 107 SER A O 1
ATOM 844 N N . LYS A 1 108 ? -11.137 -17.144 18.550 1.00 94.81 108 LYS A N 1
ATOM 845 C CA . LYS A 1 108 ? -12.406 -17.688 18.049 1.00 94.81 108 LYS A CA 1
ATOM 846 C C . LYS A 1 108 ? -13.623 -17.070 18.751 1.00 94.81 108 LY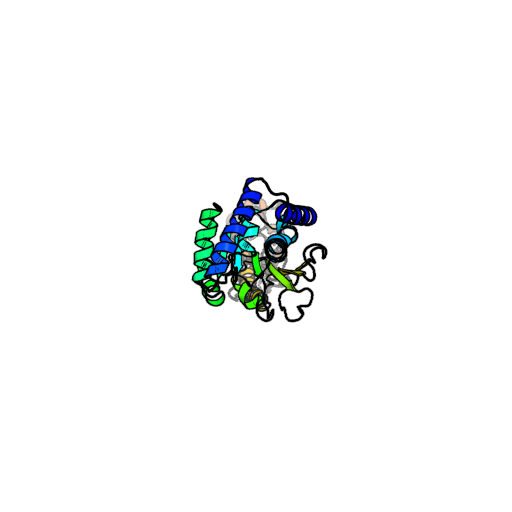S A C 1
ATOM 848 O O . LYS A 1 108 ? -14.568 -16.666 18.089 1.00 94.81 108 LYS A O 1
ATOM 853 N N . LYS A 1 109 ? -13.559 -16.889 20.077 1.00 94.06 109 LYS A N 1
ATOM 854 C CA . LYS A 1 109 ? -14.649 -16.281 20.867 1.00 94.06 109 LYS A CA 1
ATOM 855 C C . LYS A 1 109 ? -14.967 -14.856 20.407 1.00 94.06 109 LYS A C 1
ATOM 857 O O . LYS A 1 109 ? -16.127 -14.477 20.286 1.00 94.06 109 LYS A O 1
ATOM 862 N N . LYS A 1 110 ? -13.926 -14.063 20.135 1.00 94.62 110 LYS A N 1
ATOM 863 C CA . LYS A 1 110 ? -14.087 -12.681 19.671 1.00 94.62 110 LYS A CA 1
ATOM 864 C C . LYS A 1 110 ? -14.625 -12.635 18.246 1.00 94.62 110 LYS A C 1
ATOM 866 O O . LYS A 1 110 ? -15.548 -11.883 17.972 1.00 94.62 110 LYS A O 1
ATOM 871 N N . THR A 1 111 ? -14.116 -13.479 17.352 1.00 96.69 111 THR A N 1
ATOM 872 C CA . THR A 1 111 ? -14.630 -13.537 15.975 1.00 96.69 111 THR A CA 1
ATOM 873 C C . THR A 1 111 ? -16.073 -14.045 15.895 1.00 96.69 111 THR A C 1
ATOM 875 O O . THR A 1 111 ? -16.831 -13.561 15.058 1.00 96.69 111 THR A O 1
ATOM 878 N N . GLU A 1 112 ? -16.504 -14.941 16.786 1.00 97.19 112 GLU A N 1
ATOM 879 C CA . GLU A 1 112 ? -17.917 -15.328 16.928 1.00 97.19 112 GLU A CA 1
ATOM 880 C C . GLU A 1 112 ? -18.795 -14.155 17.380 1.00 97.19 112 GLU A C 1
ATOM 882 O O . GLU A 1 112 ? -19.832 -13.903 16.760 1.00 97.19 112 GLU A O 1
ATOM 887 N N . PHE A 1 113 ? -18.352 -13.385 18.381 1.00 97.69 113 PHE A N 1
ATOM 888 C CA . PHE A 1 113 ? -19.028 -12.147 18.780 1.00 97.69 113 PHE A CA 1
ATOM 889 C C . PHE A 1 113 ? -19.162 -11.170 17.608 1.00 97.69 113 PHE A C 1
ATOM 891 O O . PHE A 1 113 ? -20.245 -10.643 17.378 1.00 97.69 113 PHE A O 1
ATOM 898 N N . LEU A 1 114 ? -18.097 -10.963 16.827 1.00 98.12 114 LEU A N 1
ATOM 899 C CA . LEU A 1 114 ? -18.138 -10.071 15.666 1.00 98.12 114 LEU A CA 1
ATOM 900 C C . LEU A 1 114 ? -19.145 -10.542 14.615 1.00 98.12 114 LEU A C 1
ATOM 902 O O . LEU A 1 114 ? -19.858 -9.717 14.055 1.00 98.12 114 LEU A O 1
ATOM 906 N N . ARG A 1 115 ? -19.254 -11.857 14.365 1.00 98.19 115 ARG A N 1
ATOM 907 C CA . ARG A 1 115 ? -20.235 -12.398 13.400 1.00 98.19 115 ARG A CA 1
ATOM 908 C C . ARG A 1 115 ? -21.656 -12.116 13.863 1.00 98.19 115 ARG A C 1
ATOM 910 O O . ARG A 1 115 ? -22.484 -11.673 13.069 1.00 98.19 115 ARG A O 1
ATOM 917 N N . TYR A 1 116 ? -21.915 -12.356 15.145 1.00 98.25 116 TYR A N 1
ATOM 918 C CA . TYR A 1 116 ? -23.189 -12.032 15.773 1.00 98.25 116 TYR A CA 1
ATOM 919 C C . TYR A 1 116 ? -23.487 -10.530 15.679 1.00 98.25 116 TYR A C 1
ATOM 921 O O . TYR A 1 116 ? -24.550 -10.139 15.197 1.00 98.25 116 TYR A O 1
ATOM 929 N N . LEU A 1 117 ? -22.528 -9.691 16.069 1.00 98.38 117 LEU A N 1
ATOM 930 C CA . LEU A 1 117 ? -22.678 -8.244 16.106 1.00 98.38 117 LEU A CA 1
ATOM 931 C C . LEU A 1 117 ? -22.921 -7.656 14.711 1.00 98.38 117 LEU A C 1
ATOM 933 O O . LEU A 1 117 ? -23.867 -6.892 14.549 1.00 98.38 117 LEU A O 1
ATOM 937 N N . CYS A 1 118 ? -22.144 -8.042 13.693 1.00 98.25 118 CYS A N 1
ATOM 938 C CA . CYS A 1 118 ? -22.349 -7.574 12.319 1.00 98.25 118 CYS A CA 1
ATOM 939 C C . CYS A 1 118 ? -23.769 -7.875 11.821 1.00 98.25 118 CYS A C 1
ATOM 941 O O . CYS A 1 118 ? -24.409 -7.012 11.224 1.00 98.25 118 CYS A O 1
ATOM 943 N N . LYS A 1 119 ? -24.299 -9.065 12.140 1.00 98.06 119 LYS A N 1
ATOM 944 C CA . LYS A 1 119 ? -25.678 -9.441 11.803 1.00 98.06 119 LYS A CA 1
ATOM 945 C C . LYS A 1 119 ? -26.708 -8.572 12.531 1.00 98.06 119 LYS A C 1
ATOM 947 O O . LYS A 1 119 ? -27.689 -8.169 11.920 1.00 98.06 119 LYS A O 1
ATOM 952 N N . ARG A 1 120 ? -26.495 -8.274 13.818 1.00 98.00 120 ARG A N 1
ATOM 953 C CA . ARG A 1 120 ? -27.387 -7.414 14.623 1.00 98.00 120 ARG A CA 1
ATOM 954 C C . ARG A 1 120 ? -27.375 -5.955 14.175 1.00 98.00 120 ARG A C 1
ATOM 956 O O . ARG A 1 120 ? -28.399 -5.293 14.277 1.00 98.00 120 ARG A O 1
ATOM 963 N N . LEU A 1 121 ? -26.227 -5.472 13.709 1.00 98.06 121 LEU A N 1
ATOM 964 C CA . LEU A 1 121 ? -26.042 -4.106 13.226 1.00 98.06 121 LEU A CA 1
ATOM 965 C C . LEU A 1 121 ? -26.401 -3.931 11.747 1.00 98.06 121 LEU A C 1
ATOM 967 O O . LEU A 1 121 ? -26.376 -2.801 11.269 1.00 98.06 121 LEU A O 1
ATOM 971 N N . GLU A 1 122 ? -26.710 -5.015 11.029 1.00 97.56 122 GLU A N 1
ATOM 972 C CA . GLU A 1 122 ? -26.941 -5.010 9.577 1.00 97.56 122 GLU A CA 1
ATOM 973 C C . GLU A 1 122 ? -25.762 -4.417 8.788 1.00 97.56 122 GLU A C 1
ATOM 975 O O . GLU A 1 122 ? -25.945 -3.638 7.852 1.00 97.56 122 GLU A O 1
ATOM 980 N N . ILE A 1 123 ? -24.534 -4.762 9.182 1.00 96.88 123 ILE A N 1
ATOM 981 C CA . ILE A 1 123 ? -23.317 -4.340 8.480 1.00 96.88 123 ILE A CA 1
ATOM 982 C C . ILE A 1 123 ? -22.595 -5.543 7.885 1.00 96.88 123 ILE A C 1
ATOM 984 O O . ILE A 1 123 ? -22.472 -6.600 8.506 1.00 96.88 123 ILE A O 1
ATOM 988 N N . GLU A 1 124 ? -22.073 -5.361 6.678 1.00 96.44 124 GLU A N 1
ATOM 989 C CA . GLU A 1 124 ? -21.256 -6.364 6.010 1.00 96.44 124 GLU A CA 1
ATOM 990 C C . GLU A 1 124 ? -19.777 -6.138 6.331 1.00 96.44 124 GLU A C 1
ATOM 992 O O . GLU A 1 124 ? -19.206 -5.094 6.013 1.00 96.44 124 GLU A O 1
ATOM 997 N N . ALA A 1 125 ? -19.149 -7.121 6.968 1.00 97.44 125 ALA A N 1
ATOM 998 C CA . ALA A 1 125 ? -17.712 -7.136 7.196 1.00 97.44 125 ALA A CA 1
ATOM 999 C C . ALA A 1 125 ? -17.194 -8.569 7.116 1.00 97.44 125 ALA A C 1
ATOM 1001 O O . ALA A 1 125 ? -17.822 -9.513 7.609 1.00 97.44 125 ALA A O 1
ATOM 1002 N N . LYS A 1 126 ? -16.011 -8.732 6.533 1.00 98.00 126 LYS A N 1
ATOM 1003 C CA . LYS A 1 126 ? -15.334 -10.018 6.470 1.00 98.00 126 LYS A CA 1
ATOM 1004 C C . LYS A 1 126 ? -14.652 -10.306 7.798 1.00 98.00 126 LYS A C 1
ATOM 1006 O O . LYS A 1 126 ? -13.807 -9.541 8.240 1.00 98.00 126 LYS A O 1
ATOM 1011 N N . ILE A 1 127 ? -14.980 -11.429 8.429 1.00 98.44 127 ILE A N 1
ATOM 1012 C CA . ILE A 1 127 ? -14.422 -11.789 9.739 1.00 98.44 127 ILE A CA 1
ATOM 1013 C C . ILE A 1 127 ? -13.465 -12.966 9.591 1.00 98.44 127 ILE A C 1
ATOM 1015 O O . ILE A 1 127 ? -13.862 -14.054 9.153 1.00 98.44 127 ILE A O 1
ATOM 1019 N N . VAL A 1 128 ? -12.216 -12.749 10.002 1.00 97.75 128 VAL A N 1
ATOM 1020 C CA . VAL A 1 128 ? -11.103 -13.690 9.857 1.00 97.75 128 VAL A CA 1
ATOM 1021 C C . VAL A 1 128 ? -10.582 -14.080 11.234 1.00 97.75 128 VAL A C 1
ATOM 1023 O O . VAL A 1 128 ? -10.122 -13.237 12.001 1.00 97.75 128 VAL A O 1
ATOM 1026 N N . CYS A 1 129 ? -10.643 -15.378 11.536 1.00 97.44 129 CYS A N 1
ATOM 1027 C CA . CYS A 1 129 ? -10.025 -15.945 12.729 1.00 97.44 129 CYS A CA 1
ATOM 1028 C C . CYS A 1 129 ? -8.638 -16.480 12.368 1.00 97.44 129 CYS A C 1
ATOM 1030 O O . CYS A 1 129 ? -8.535 -17.418 11.577 1.00 97.44 129 CYS A O 1
ATOM 1032 N N . GLY A 1 130 ? -7.584 -15.890 12.925 1.00 95.12 130 GLY A N 1
ATOM 1033 C CA . GLY A 1 130 ? -6.208 -16.300 12.650 1.00 95.12 130 GLY A CA 1
ATOM 1034 C C . GLY A 1 130 ? -5.171 -15.324 13.193 1.00 95.12 130 GLY A C 1
ATOM 1035 O O . GLY A 1 130 ? -5.498 -14.219 13.633 1.00 95.12 130 GLY A O 1
ATOM 1036 N N . ARG A 1 131 ? -3.905 -15.742 13.177 1.00 92.81 131 ARG A N 1
ATOM 1037 C CA . ARG A 1 131 ? -2.770 -14.865 13.488 1.00 92.81 131 ARG A CA 1
ATOM 1038 C C . ARG A 1 131 ? -2.468 -13.972 12.291 1.00 92.81 131 ARG A C 1
ATOM 1040 O O . ARG A 1 131 ? -2.570 -14.415 11.149 1.00 92.81 131 ARG A O 1
ATOM 1047 N N . ALA A 1 132 ? -2.111 -12.717 12.539 1.00 92.75 132 ALA A N 1
ATOM 1048 C CA . ALA A 1 132 ? -1.875 -11.768 11.457 1.00 92.75 132 ALA A CA 1
ATOM 1049 C C . ALA A 1 132 ? -0.714 -12.223 10.559 1.00 92.75 132 ALA A C 1
ATOM 1051 O O . ALA A 1 132 ? -0.829 -12.143 9.343 1.00 92.75 132 ALA A O 1
ATOM 1052 N N . GLU A 1 133 ? 0.331 -12.815 11.135 1.00 91.75 133 GLU A N 1
ATOM 1053 C CA . GLU A 1 133 ? 1.481 -13.388 10.434 1.00 91.75 133 GLU A CA 1
ATOM 1054 C C . GLU A 1 133 ? 1.056 -14.429 9.389 1.00 91.75 133 GLU A C 1
ATOM 1056 O O . GLU A 1 133 ? 1.485 -14.372 8.238 1.00 91.75 133 GLU A O 1
ATOM 1061 N N . GLU A 1 134 ? 0.156 -15.341 9.758 1.00 94.12 134 GLU A N 1
ATOM 1062 C CA . GLU A 1 134 ? -0.339 -16.404 8.878 1.00 94.12 134 GLU A CA 1
ATOM 1063 C C . GLU A 1 134 ? -1.254 -15.857 7.781 1.00 94.12 134 GLU A C 1
ATOM 1065 O O . GLU A 1 134 ? -1.134 -16.227 6.612 1.00 94.12 134 GLU A O 1
ATOM 1070 N N . ILE A 1 135 ? -2.179 -14.966 8.150 1.00 95.94 135 ILE A N 1
ATOM 1071 C CA . ILE A 1 135 ? -3.142 -14.398 7.202 1.00 95.94 135 ILE A CA 1
ATOM 1072 C C . ILE A 1 135 ? -2.439 -13.501 6.182 1.00 95.94 135 ILE A C 1
ATOM 1074 O O . ILE A 1 135 ? -2.825 -13.501 5.014 1.00 95.94 135 ILE A O 1
ATOM 1078 N N . SER A 1 136 ? -1.376 -12.808 6.590 1.00 93.50 136 SER A N 1
ATOM 1079 C CA . SER A 1 136 ? -0.614 -11.900 5.734 1.00 93.50 136 SER A CA 1
ATOM 1080 C C . SER A 1 136 ? 0.062 -12.576 4.536 1.00 93.50 136 SER A C 1
ATOM 1082 O O . SER A 1 136 ? 0.359 -11.899 3.553 1.00 93.50 136 SER A O 1
ATOM 1084 N N . ASN A 1 137 ? 0.259 -13.901 4.593 1.00 93.38 137 ASN A N 1
ATOM 1085 C CA . ASN A 1 137 ? 0.844 -14.717 3.523 1.00 93.38 137 ASN A CA 1
ATOM 1086 C C . ASN A 1 137 ? -0.193 -15.262 2.527 1.00 93.38 137 ASN A C 1
ATOM 1088 O O . ASN A 1 137 ? 0.172 -15.889 1.532 1.00 93.38 137 ASN A O 1
ATOM 1092 N N . LYS A 1 138 ? -1.492 -15.082 2.791 1.00 95.06 138 LYS A N 1
ATOM 1093 C CA . LYS A 1 138 ? -2.542 -15.530 1.874 1.00 95.06 138 LYS A CA 1
ATOM 1094 C C . LYS A 1 138 ? -2.704 -14.495 0.750 1.00 95.06 138 LYS A C 1
ATOM 1096 O O . LYS A 1 138 ? -2.889 -13.319 1.071 1.00 95.06 138 LYS A O 1
ATOM 1101 N N . PRO A 1 139 ? -2.755 -14.909 -0.534 1.00 92.50 139 PRO A N 1
ATOM 1102 C CA . PRO A 1 139 ? -2.804 -13.993 -1.683 1.00 92.50 139 PRO A CA 1
ATOM 1103 C C . PRO A 1 139 ? -3.904 -12.928 -1.616 1.00 92.50 139 PRO A C 1
ATOM 1105 O O . PRO A 1 139 ? -3.732 -11.824 -2.113 1.00 92.50 139 PRO A O 1
ATOM 1108 N N . GLU A 1 140 ? -5.023 -13.245 -0.968 1.00 93.00 140 GLU A N 1
ATOM 1109 C CA . GLU A 1 140 ? -6.148 -12.328 -0.785 1.00 93.00 140 GLU A CA 1
ATOM 1110 C C . GLU A 1 140 ? -5.822 -11.109 0.104 1.00 93.00 140 GLU A C 1
ATOM 1112 O O . GLU A 1 140 ? -6.420 -10.045 -0.054 1.00 93.00 140 GLU A O 1
ATOM 1117 N N . TYR A 1 141 ? -4.862 -11.238 1.024 1.00 94.44 141 TYR A N 1
ATOM 1118 C CA . TYR A 1 141 ? -4.488 -10.184 1.974 1.00 94.44 141 TYR A CA 1
ATOM 1119 C C . TYR A 1 141 ? -3.091 -9.614 1.714 1.00 94.44 141 TYR A C 1
ATOM 1121 O O . TYR A 1 141 ? -2.812 -8.487 2.119 1.00 94.44 141 TYR A O 1
ATOM 1129 N N . THR A 1 142 ? -2.209 -10.363 1.047 1.00 93.31 142 THR A N 1
ATOM 1130 C CA . THR A 1 142 ? -0.832 -9.937 0.774 1.00 93.31 142 THR A CA 1
ATOM 1131 C C . THR A 1 142 ? -0.800 -8.752 -0.193 1.00 93.31 142 THR A C 1
ATOM 1133 O O . THR A 1 142 ? -1.079 -8.890 -1.380 1.00 93.31 142 THR A O 1
ATOM 1136 N N . LYS A 1 143 ? -0.382 -7.584 0.302 1.00 91.94 143 LYS A N 1
ATOM 1137 C CA . LYS A 1 143 ? -0.278 -6.322 -0.449 1.00 91.94 143 LYS A CA 1
ATOM 1138 C C . LYS A 1 143 ? -1.584 -5.869 -1.127 1.00 91.94 143 LYS A C 1
ATOM 1140 O O . LYS A 1 143 ? -1.526 -5.258 -2.194 1.00 91.94 143 LYS A O 1
ATOM 1145 N N . THR A 1 144 ? -2.744 -6.134 -0.524 1.00 93.25 144 THR A N 1
ATOM 1146 C CA . THR A 1 144 ? -4.059 -5.777 -1.096 1.00 93.25 144 THR A CA 1
ATOM 1147 C C . THR A 1 144 ? -4.785 -4.656 -0.351 1.00 93.25 144 THR A C 1
ATOM 1149 O O . THR A 1 144 ? -5.691 -4.049 -0.914 1.00 93.25 144 THR A O 1
ATOM 1152 N N . GLN A 1 145 ? -4.393 -4.345 0.887 1.00 94.25 145 GLN A N 1
ATOM 1153 C CA . GLN A 1 145 ? -5.139 -3.437 1.766 1.00 94.25 145 GLN A CA 1
ATOM 1154 C C . GLN A 1 145 ? -4.731 -1.973 1.565 1.00 94.25 145 GLN A C 1
ATOM 1156 O O . GLN A 1 145 ? -3.536 -1.663 1.584 1.00 94.25 145 GLN A O 1
ATOM 1161 N N . ASP A 1 146 ? -5.713 -1.077 1.427 1.00 93.75 146 ASP A N 1
ATOM 1162 C CA . ASP A 1 146 ? -5.502 0.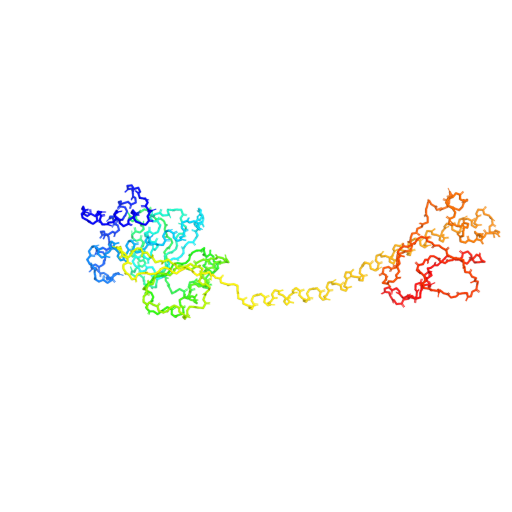377 1.376 1.00 93.75 146 ASP A CA 1
ATOM 1163 C C . ASP A 1 146 ? -5.123 0.929 2.745 1.00 93.75 146 ASP A C 1
ATOM 1165 O O . ASP A 1 146 ? -4.196 1.730 2.875 1.00 93.75 146 ASP A O 1
ATOM 1169 N N . ILE A 1 147 ? -5.863 0.492 3.764 1.00 94.12 147 ILE A N 1
ATOM 1170 C CA . ILE A 1 147 ? -5.709 0.944 5.140 1.00 94.12 147 ILE A CA 1
ATOM 1171 C C . ILE A 1 147 ? -5.607 -0.281 6.038 1.00 94.12 147 ILE A C 1
ATOM 1173 O O . ILE A 1 147 ? -6.417 -1.205 5.962 1.00 94.12 147 ILE A O 1
ATOM 1177 N N . VAL A 1 148 ? -4.621 -0.275 6.927 1.00 94.94 148 VAL A N 1
ATOM 1178 C CA . VAL A 1 148 ? -4.547 -1.236 8.026 1.00 94.94 148 VAL A CA 1
ATOM 1179 C C . VAL A 1 148 ? -4.634 -0.468 9.331 1.00 94.94 148 VAL A C 1
ATOM 1181 O O . VAL A 1 148 ? -3.858 0.461 9.548 1.00 94.94 148 VAL A O 1
ATOM 1184 N N . THR A 1 149 ? -5.571 -0.840 10.198 1.00 94.38 149 THR A N 1
ATOM 1185 C CA . THR A 1 149 ? -5.664 -0.295 11.554 1.00 94.38 149 THR A CA 1
ATOM 1186 C C . THR A 1 149 ? -5.139 -1.309 12.556 1.00 94.38 149 THR A C 1
ATOM 1188 O O . THR A 1 149 ? -5.334 -2.515 12.402 1.00 94.38 149 THR A O 1
ATOM 1191 N N . ALA A 1 150 ? -4.474 -0.818 13.596 1.00 91.12 150 ALA A N 1
ATOM 1192 C CA . ALA A 1 150 ? -4.157 -1.618 14.769 1.00 91.12 150 ALA A CA 1
ATOM 1193 C C . ALA A 1 150 ? -4.211 -0.745 16.025 1.00 91.12 150 ALA A C 1
ATOM 1195 O O . ALA A 1 150 ? -3.727 0.395 16.052 1.00 91.12 150 ALA A O 1
ATOM 1196 N N . ARG A 1 151 ? -4.802 -1.292 17.087 1.00 83.12 151 ARG A N 1
ATOM 1197 C CA . ARG A 1 151 ? -5.032 -0.586 18.349 1.00 83.12 151 ARG A CA 1
ATOM 1198 C C . ARG A 1 151 ? -4.445 -1.353 19.530 1.00 83.12 151 ARG A C 1
ATOM 1200 O O . ARG A 1 151 ? -4.409 -2.577 19.542 1.00 83.12 151 ARG A O 1
ATOM 1207 N N . ALA A 1 152 ? -4.057 -0.603 20.566 1.00 63.19 152 ALA A N 1
ATOM 1208 C CA . ALA A 1 152 ? -3.716 -1.125 21.895 1.00 63.19 152 ALA A CA 1
ATOM 1209 C C . ALA A 1 152 ? -2.532 -2.102 21.912 1.00 63.19 152 ALA A C 1
ATOM 1211 O O . ALA A 1 152 ? -2.539 -3.106 22.624 1.00 63.19 152 ALA A O 1
ATOM 1212 N N . VAL A 1 153 ? -1.480 -1.782 21.163 1.00 58.06 153 VAL A N 1
ATOM 1213 C CA . VAL A 1 153 ? -0.295 -2.633 21.120 1.00 58.06 153 VAL A CA 1
ATOM 1214 C C . VAL A 1 153 ? 0.664 -2.163 22.204 1.00 58.06 153 VAL A C 1
ATOM 1216 O O . VAL A 1 153 ? 1.342 -1.148 22.077 1.00 58.06 153 VAL A O 1
ATOM 1219 N N . THR A 1 154 ? 0.665 -2.887 23.324 1.00 48.41 154 THR A N 1
ATOM 1220 C CA . THR A 1 154 ? 1.511 -2.632 24.504 1.00 48.41 154 THR A CA 1
ATOM 1221 C C . THR A 1 154 ? 3.005 -2.666 24.188 1.00 48.41 154 THR A C 1
ATOM 1223 O O . THR A 1 154 ? 3.796 -2.109 24.943 1.00 48.41 154 THR A O 1
ATOM 1226 N N . LYS A 1 155 ? 3.393 -3.269 23.058 1.00 64.56 155 LYS A N 1
ATOM 1227 C CA . LYS A 1 155 ? 4.733 -3.185 22.473 1.00 64.56 155 LYS A CA 1
ATOM 1228 C C . LYS A 1 155 ? 4.616 -2.716 21.027 1.00 64.56 155 LYS A C 1
ATOM 1230 O O . LYS A 1 155 ? 4.226 -3.487 20.160 1.00 64.56 155 LYS A O 1
ATOM 1235 N N . ILE A 1 156 ? 4.949 -1.454 20.770 1.00 70.38 156 ILE A N 1
ATOM 1236 C CA . ILE A 1 156 ? 4.935 -0.900 19.408 1.00 70.38 156 ILE A CA 1
ATOM 1237 C C . ILE A 1 156 ? 6.005 -1.546 18.517 1.00 70.38 156 ILE A C 1
ATOM 1239 O O . ILE A 1 156 ? 5.861 -1.607 17.297 1.00 70.38 156 ILE A O 1
ATOM 1243 N N . PHE A 1 157 ? 7.053 -2.092 19.138 1.00 72.38 157 PHE A N 1
ATOM 1244 C CA . PHE A 1 157 ? 8.112 -2.817 18.460 1.00 72.38 157 PHE A CA 1
ATOM 1245 C C . PHE A 1 157 ? 7.556 -3.987 17.636 1.00 72.38 157 PHE A C 1
ATOM 1247 O O . PHE A 1 157 ? 6.935 -4.908 18.163 1.00 72.38 157 PHE A O 1
ATOM 1254 N N . GLY A 1 158 ? 7.802 -3.956 16.325 1.00 75.44 158 GLY A N 1
ATOM 1255 C CA . GLY A 1 158 ? 7.403 -5.016 15.396 1.00 75.44 158 GLY A CA 1
ATOM 1256 C C . GLY A 1 158 ? 5.991 -4.895 14.816 1.00 75.44 158 GLY A C 1
ATOM 1257 O O . GLY A 1 158 ? 5.670 -5.652 13.903 1.00 75.44 158 GLY A O 1
ATOM 1258 N N . ILE A 1 159 ? 5.173 -3.924 15.244 1.00 82.81 159 ILE A N 1
ATOM 1259 C CA . ILE A 1 159 ? 3.810 -3.764 14.707 1.00 82.81 159 ILE A CA 1
ATOM 1260 C C . ILE A 1 159 ? 3.795 -3.445 13.211 1.00 82.81 159 ILE A C 1
ATOM 1262 O O . ILE A 1 159 ? 2.975 -3.966 12.461 1.00 82.81 159 ILE A O 1
ATOM 1266 N N . GLU A 1 160 ? 4.749 -2.637 12.759 1.00 80.50 160 GLU A N 1
ATOM 1267 C CA . GLU A 1 160 ? 4.924 -2.313 11.348 1.00 80.50 160 GLU A CA 1
ATOM 1268 C C . GLU A 1 160 ? 5.258 -3.574 10.539 1.00 80.50 160 GLU A C 1
ATOM 1270 O O . GLU A 1 160 ? 4.701 -3.787 9.466 1.00 80.50 160 GLU A O 1
ATOM 1275 N N . LYS A 1 161 ? 6.097 -4.471 11.075 1.00 83.31 161 LYS A N 1
ATOM 1276 C CA . LYS A 1 161 ? 6.418 -5.752 10.424 1.00 83.31 161 LYS A CA 1
ATOM 1277 C C . LYS A 1 161 ? 5.207 -6.678 10.347 1.00 83.31 161 LYS A C 1
ATOM 1279 O O . LYS A 1 161 ? 5.077 -7.408 9.375 1.00 83.31 161 LYS A O 1
ATOM 1284 N N . LEU A 1 162 ? 4.331 -6.626 11.348 1.00 88.19 162 LEU A N 1
ATOM 1285 C CA . LEU A 1 162 ? 3.089 -7.393 11.371 1.00 88.19 162 LEU A CA 1
ATOM 1286 C C . LEU A 1 162 ? 2.077 -6.882 10.333 1.00 88.19 162 LEU A C 1
ATOM 1288 O O . LEU A 1 162 ? 1.400 -7.674 9.686 1.00 88.19 162 LEU A O 1
ATOM 1292 N N . CYS A 1 163 ? 1.977 -5.559 10.171 1.00 90.38 163 CYS A N 1
ATOM 1293 C CA . CYS A 1 163 ? 0.937 -4.919 9.359 1.00 90.38 163 CYS A CA 1
ATOM 1294 C C . CYS A 1 163 ? 1.367 -4.648 7.906 1.00 90.38 163 CYS A C 1
ATOM 1296 O O . CYS A 1 163 ? 0.550 -4.722 6.990 1.00 90.38 163 CYS A O 1
ATOM 1298 N N . SER A 1 164 ? 2.644 -4.345 7.662 1.00 88.25 164 SER A N 1
ATOM 1299 C CA . SER A 1 164 ? 3.169 -3.990 6.333 1.00 88.25 164 SER A CA 1
ATOM 1300 C C . SER A 1 164 ? 2.967 -5.042 5.235 1.00 88.25 164 SER A C 1
ATOM 1302 O O . SER A 1 164 ? 2.786 -4.624 4.087 1.00 88.25 164 SER A O 1
ATOM 1304 N N . PRO A 1 165 ? 2.936 -6.369 5.495 1.00 91.81 165 PRO A N 1
ATOM 1305 C CA . PRO A 1 165 ? 2.706 -7.335 4.426 1.00 91.81 165 PRO A CA 1
ATOM 1306 C C . PRO A 1 165 ? 1.274 -7.276 3.872 1.00 91.81 165 PRO A C 1
ATOM 1308 O O . PRO A 1 165 ? 1.068 -7.652 2.720 1.00 91.81 165 PRO A O 1
ATOM 1311 N N . PHE A 1 166 ? 0.312 -6.742 4.634 1.00 94.25 166 PHE A N 1
ATOM 1312 C CA . PHE A 1 166 ? -1.066 -6.526 4.179 1.00 94.25 166 PHE A CA 1
ATOM 1313 C C . PHE A 1 166 ? -1.198 -5.323 3.240 1.00 94.25 166 PHE A C 1
ATOM 1315 O O . PHE A 1 166 ? -2.004 -5.330 2.311 1.00 94.25 166 PHE A O 1
ATOM 1322 N N . LEU A 1 167 ? -0.410 -4.274 3.481 1.00 93.19 167 LEU A N 1
ATOM 1323 C CA . LEU A 1 167 ? -0.558 -2.996 2.794 1.00 93.19 167 LEU A CA 1
ATOM 1324 C C . LEU A 1 167 ? -0.136 -3.074 1.331 1.00 93.19 167 LEU A C 1
ATOM 1326 O O . LEU A 1 167 ? 0.985 -3.494 1.018 1.00 93.19 167 LEU A O 1
ATOM 1330 N N . LYS A 1 168 ? -1.003 -2.600 0.435 1.00 91.50 168 LYS A N 1
ATOM 1331 C CA . LYS A 1 168 ? -0.647 -2.381 -0.968 1.00 91.50 168 LYS A CA 1
ATOM 1332 C C . LYS A 1 168 ? 0.394 -1.263 -1.113 1.00 91.50 168 LYS A C 1
ATOM 1334 O O . LYS A 1 168 ? 0.781 -0.605 -0.143 1.00 91.50 168 LYS A O 1
ATOM 1339 N N . LYS A 1 169 ? 0.852 -1.026 -2.344 1.00 84.00 169 LYS A N 1
ATOM 1340 C CA . LYS A 1 169 ? 1.679 0.151 -2.647 1.00 84.00 169 LYS A CA 1
ATOM 1341 C C . LYS A 1 169 ? 0.908 1.427 -2.285 1.00 84.00 169 LYS A C 1
ATOM 1343 O O . LYS A 1 169 ? -0.256 1.555 -2.646 1.00 84.00 169 LYS A O 1
ATOM 1348 N N . ASP A 1 170 ? 1.562 2.333 -1.560 1.00 83.31 170 ASP A N 1
ATOM 1349 C CA . ASP A 1 170 ? 0.970 3.566 -1.019 1.00 83.31 170 ASP A CA 1
ATOM 1350 C C . ASP A 1 170 ? -0.134 3.358 0.036 1.00 83.31 170 ASP A C 1
ATOM 1352 O O . ASP A 1 170 ? -0.762 4.326 0.461 1.00 83.31 170 ASP A O 1
ATOM 1356 N N . GLY A 1 171 ? -0.333 2.120 0.503 1.00 88.88 171 GLY A N 1
ATOM 1357 C CA . GLY A 1 171 ? -1.217 1.825 1.623 1.00 88.88 171 GLY A CA 1
ATOM 1358 C C . GLY A 1 171 ? -0.722 2.451 2.930 1.00 88.88 171 GLY A C 1
ATOM 1359 O O . GLY A 1 171 ? 0.480 2.682 3.124 1.00 88.88 171 GLY A O 1
ATOM 1360 N N . ILE A 1 172 ? -1.667 2.709 3.831 1.00 89.88 172 ILE A N 1
ATOM 1361 C CA . ILE A 1 172 ? -1.443 3.460 5.065 1.00 89.88 172 ILE A CA 1
ATOM 1362 C C . ILE A 1 172 ? -1.730 2.580 6.280 1.00 89.88 172 ILE A C 1
ATOM 1364 O O . ILE A 1 172 ? -2.808 2.003 6.418 1.00 89.88 172 ILE A O 1
ATOM 1368 N N . LEU A 1 173 ? -0.769 2.513 7.197 1.00 91.56 173 LEU A N 1
ATOM 1369 C CA . LEU A 1 173 ? -0.954 1.934 8.522 1.00 91.56 173 LEU A CA 1
ATOM 1370 C C . LEU A 1 173 ? -1.369 3.040 9.495 1.00 91.56 173 LEU A C 1
ATOM 1372 O O . LEU A 1 173 ? -0.647 4.020 9.670 1.00 91.56 173 LEU A O 1
ATOM 1376 N N . ILE A 1 174 ? -2.512 2.858 10.150 1.00 91.75 174 ILE A N 1
ATOM 1377 C CA . ILE A 1 174 ? -3.019 3.743 11.196 1.00 91.75 174 ILE A CA 1
ATOM 1378 C C . ILE A 1 174 ? -2.873 3.056 12.551 1.00 91.75 174 ILE A C 1
ATOM 1380 O O . ILE A 1 174 ? -3.464 2.002 12.801 1.00 91.75 174 ILE A O 1
ATOM 1384 N N . LEU A 1 175 ? -2.109 3.678 13.446 1.00 89.69 175 LEU A N 1
ATOM 1385 C CA . LEU A 1 175 ? -1.887 3.185 14.801 1.00 89.69 175 LEU A CA 1
ATOM 1386 C C . LEU A 1 175 ? -2.522 4.113 15.827 1.00 89.69 175 LEU A C 1
ATOM 1388 O O . LEU A 1 175 ? -2.208 5.302 15.868 1.00 89.69 175 LEU A O 1
ATOM 1392 N N . GLN A 1 176 ? -3.357 3.549 16.699 1.00 87.81 176 GLN A N 1
ATOM 1393 C CA . GLN A 1 176 ? -3.910 4.254 17.856 1.00 87.81 176 GLN A CA 1
ATOM 1394 C C . GLN A 1 176 ? -3.144 3.868 19.119 1.00 87.81 176 GLN A C 1
ATOM 1396 O O . GLN A 1 176 ? -3.285 2.755 19.645 1.00 87.81 176 GLN A O 1
ATOM 1401 N N . ILE A 1 177 ? -2.328 4.797 19.610 1.00 85.31 177 ILE A N 1
ATOM 1402 C CA . ILE A 1 177 ? -1.372 4.561 20.694 1.00 85.31 177 ILE A CA 1
ATOM 1403 C C . ILE A 1 177 ? -1.539 5.582 21.823 1.00 85.31 177 ILE A C 1
ATOM 1405 O O . ILE A 1 177 ? -2.317 6.536 21.733 1.00 85.31 177 ILE A O 1
ATOM 1409 N N . SER A 1 178 ? -0.847 5.343 22.935 1.00 82.94 178 SER A N 1
ATOM 1410 C CA . SER A 1 178 ? -0.760 6.316 24.023 1.00 82.94 178 SER A CA 1
ATOM 1411 C C . SER A 1 178 ? 0.151 7.468 23.605 1.00 82.94 178 SER A C 1
ATOM 1413 O O . SER A 1 178 ? 1.176 7.253 22.962 1.00 82.94 178 SER A O 1
ATOM 1415 N N . SER A 1 179 ? -0.166 8.690 24.025 1.00 78.19 179 SER A N 1
ATOM 1416 C CA . SER A 1 179 ? 0.694 9.855 23.801 1.00 78.19 179 SER A CA 1
ATOM 1417 C C . SER A 1 179 ? 2.056 9.734 24.491 1.00 78.19 179 SER A C 1
ATOM 1419 O O . SER A 1 179 ? 2.985 10.451 24.132 1.00 78.19 179 SER A O 1
ATOM 1421 N N . LYS A 1 180 ? 2.171 8.827 25.472 1.00 79.50 180 LYS A N 1
ATOM 1422 C CA . LYS A 1 180 ? 3.407 8.521 26.204 1.00 79.50 180 LYS A CA 1
ATOM 1423 C C . LYS A 1 180 ? 4.267 7.445 25.531 1.00 79.50 180 LYS A C 1
ATOM 1425 O O . LYS A 1 180 ? 5.348 7.155 26.029 1.00 79.50 180 LYS A O 1
ATOM 1430 N N . THR A 1 181 ? 3.782 6.801 24.468 1.00 76.50 181 THR A N 1
ATOM 1431 C CA . THR A 1 181 ? 4.525 5.740 23.780 1.00 76.50 181 THR A CA 1
ATOM 1432 C C . THR A 1 181 ? 5.739 6.329 23.057 1.00 76.50 181 THR A C 1
ATOM 1434 O O . THR A 1 181 ? 5.583 7.262 22.271 1.00 76.50 181 THR A O 1
ATOM 1437 N N . ASP A 1 182 ? 6.931 5.767 23.289 1.00 75.44 182 ASP A N 1
ATOM 1438 C CA . ASP A 1 182 ? 8.109 6.083 22.478 1.00 75.44 182 ASP A CA 1
ATOM 1439 C C . ASP A 1 182 ? 7.974 5.405 21.110 1.00 75.44 182 ASP A C 1
ATOM 1441 O O . ASP A 1 182 ? 7.929 4.180 20.998 1.00 75.44 182 ASP A O 1
ATOM 1445 N N . PHE A 1 183 ? 7.838 6.216 20.066 1.00 72.19 183 PHE A N 1
ATOM 1446 C CA . PHE A 1 183 ? 7.650 5.768 18.688 1.00 72.19 183 PHE A CA 1
ATOM 1447 C C . PHE A 1 183 ? 8.943 5.837 17.864 1.00 72.19 183 PHE A C 1
ATOM 1449 O O . PHE A 1 183 ? 8.906 5.538 16.672 1.00 72.19 183 PHE A O 1
ATOM 1456 N N . LYS A 1 184 ? 10.091 6.181 18.475 1.00 71.00 184 LYS A N 1
ATOM 1457 C CA . LYS A 1 184 ? 11.405 6.185 17.799 1.00 71.00 184 LYS A CA 1
ATOM 1458 C C . LYS A 1 184 ? 11.813 4.809 17.264 1.00 71.00 184 LYS A C 1
ATOM 1460 O O . LYS A 1 184 ? 12.640 4.726 16.365 1.00 71.00 184 LYS A O 1
ATOM 1465 N N . GLU A 1 185 ? 11.236 3.736 17.800 1.00 66.88 185 GLU A N 1
ATOM 1466 C CA . GLU A 1 185 ? 11.497 2.361 17.361 1.00 66.88 185 GLU A CA 1
ATOM 1467 C C . GLU A 1 185 ? 10.702 1.940 16.111 1.00 66.88 185 GLU A C 1
ATOM 1469 O O . GLU A 1 185 ? 10.933 0.854 15.568 1.00 66.88 185 GLU A O 1
ATOM 1474 N N . ILE A 1 186 ? 9.760 2.766 15.640 1.00 72.56 186 ILE A N 1
ATOM 1475 C CA . ILE A 1 186 ? 9.021 2.502 14.403 1.00 72.56 186 ILE A CA 1
ATOM 1476 C C . ILE A 1 186 ? 9.941 2.802 13.216 1.00 72.56 186 ILE A C 1
ATOM 1478 O O . ILE A 1 186 ? 10.428 3.920 13.079 1.00 72.56 186 ILE A O 1
ATOM 1482 N N . LYS A 1 187 ? 10.176 1.808 12.352 1.00 67.44 187 LYS A N 1
ATOM 1483 C CA . LYS A 1 187 ? 11.059 1.956 11.183 1.00 67.44 187 LYS A CA 1
ATOM 1484 C C . LYS A 1 187 ? 10.346 2.512 9.945 1.00 67.44 187 LYS A C 1
ATOM 1486 O O . LYS A 1 187 ? 11.020 2.929 9.007 1.00 67.44 187 LYS A O 1
ATOM 1491 N N . GLY A 1 188 ? 9.013 2.522 9.942 1.00 66.31 188 GLY A N 1
ATOM 1492 C CA . GLY A 1 188 ? 8.194 3.091 8.873 1.00 66.31 188 GLY A CA 1
ATOM 1493 C C . GLY A 1 188 ? 8.243 4.621 8.813 1.00 66.31 188 GLY A C 1
ATOM 1494 O O . GLY A 1 188 ? 8.439 5.295 9.824 1.00 66.31 188 GLY A O 1
ATOM 1495 N N . GLU A 1 189 ? 8.018 5.175 7.621 1.00 72.31 189 GLU A N 1
ATOM 1496 C CA . GLU A 1 189 ? 7.943 6.622 7.404 1.00 72.31 189 GLU A CA 1
ATOM 1497 C C . GLU A 1 189 ? 6.654 7.186 8.024 1.00 72.31 189 GLU A C 1
ATOM 1499 O O . GLU A 1 189 ? 5.542 6.861 7.592 1.00 72.31 189 GLU A O 1
ATOM 1504 N N . ILE A 1 190 ? 6.799 8.020 9.060 1.00 76.12 190 ILE A N 1
ATOM 1505 C CA . ILE A 1 190 ? 5.679 8.720 9.703 1.00 76.12 190 ILE A CA 1
ATOM 1506 C C . ILE A 1 190 ? 5.233 9.853 8.782 1.00 76.12 190 ILE A C 1
ATOM 1508 O O . ILE A 1 190 ? 5.934 10.849 8.634 1.00 76.12 190 ILE A O 1
ATOM 1512 N N . MET A 1 191 ? 4.045 9.712 8.196 1.00 71.38 191 MET A N 1
ATOM 1513 C CA . MET A 1 191 ? 3.454 10.738 7.335 1.00 71.38 191 MET A CA 1
ATOM 1514 C C . MET A 1 191 ? 2.771 11.834 8.143 1.00 71.38 191 MET A C 1
ATOM 1516 O O . MET A 1 191 ? 2.877 13.014 7.828 1.00 71.38 191 MET A O 1
ATOM 1520 N N . GLU A 1 192 ? 1.997 11.428 9.149 1.00 79.25 192 GLU A N 1
ATOM 1521 C CA . GLU A 1 192 ? 1.100 12.326 9.862 1.00 79.25 192 GLU A CA 1
ATOM 1522 C C . GLU A 1 192 ? 0.968 11.881 11.315 1.00 79.25 192 GLU A C 1
ATOM 1524 O O . GLU A 1 192 ? 0.811 10.692 11.618 1.00 79.25 192 GLU A O 1
ATOM 1529 N N . LYS A 1 193 ? 1.031 12.860 12.215 1.00 83.00 193 LYS A N 1
ATOM 1530 C CA . LYS A 1 193 ? 0.801 12.693 13.645 1.00 83.00 193 LYS A CA 1
ATOM 1531 C C . LYS A 1 193 ? -0.407 13.531 14.023 1.00 83.00 193 LYS A C 1
ATOM 1533 O O . LYS A 1 193 ? -0.353 14.756 13.956 1.00 83.00 193 LYS A O 1
ATOM 1538 N N . PHE A 1 194 ? -1.460 12.869 14.480 1.00 82.50 194 PHE A N 1
ATOM 1539 C CA . PHE A 1 194 ? -2.669 13.527 14.947 1.00 82.50 194 PHE A CA 1
ATOM 1540 C C . PHE A 1 194 ? -2.863 13.270 16.442 1.00 82.50 194 PHE A C 1
ATOM 1542 O O . PHE A 1 194 ? -2.822 12.130 16.909 1.00 82.50 194 PHE A O 1
ATOM 1549 N N . ILE A 1 195 ? -3.051 14.343 17.208 1.00 82.56 195 ILE A N 1
ATOM 1550 C CA . ILE A 1 195 ? -3.386 14.273 18.630 1.00 82.56 195 ILE A CA 1
ATOM 1551 C C . ILE A 1 195 ? -4.851 14.698 18.748 1.00 82.56 195 ILE A C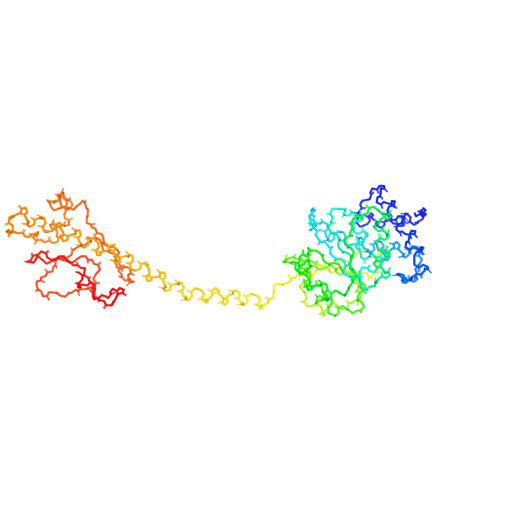 1
ATOM 1553 O O . ILE A 1 195 ? -5.143 15.875 18.523 1.00 82.56 195 ILE A O 1
ATOM 1557 N N . PRO A 1 196 ? -5.780 13.776 19.060 1.00 79.44 196 PRO A N 1
ATOM 1558 C CA . PRO A 1 196 ? -7.168 14.151 19.265 1.00 79.44 196 PRO A CA 1
ATOM 1559 C C . PRO A 1 196 ? -7.297 15.101 20.468 1.00 79.44 196 PRO A C 1
ATOM 1561 O O . PRO A 1 196 ? -6.483 15.034 21.396 1.00 79.44 196 PRO A O 1
ATOM 1564 N N . PRO A 1 197 ? -8.321 15.971 20.491 1.00 79.12 197 PRO A N 1
ATOM 1565 C CA . PRO A 1 197 ? -8.535 16.898 21.597 1.00 79.12 197 PRO A CA 1
ATOM 1566 C C . PRO A 1 197 ? -8.585 16.186 22.956 1.00 79.12 197 PRO A C 1
ATOM 1568 O O . PRO A 1 197 ? -9.359 15.247 23.165 1.00 79.12 197 PRO A O 1
ATOM 1571 N N . SER A 1 198 ? -7.771 16.667 23.900 1.00 80.31 198 SER A N 1
ATOM 1572 C CA . SER A 1 198 ? -7.615 16.070 25.235 1.00 80.31 198 SER A CA 1
ATOM 1573 C C . SER A 1 198 ? -8.899 16.083 26.064 1.00 80.31 198 SER A C 1
ATOM 1575 O O . SER A 1 198 ? -9.039 15.255 26.958 1.00 80.31 198 SER A O 1
ATOM 1577 N N . ALA A 1 199 ? -9.840 16.975 25.736 1.00 74.38 199 ALA A N 1
ATOM 1578 C CA . ALA A 1 199 ? -11.164 17.052 26.350 1.00 74.38 199 ALA A CA 1
ATOM 1579 C C . ALA A 1 199 ? -11.984 15.756 26.197 1.00 74.38 199 ALA A C 1
ATOM 1581 O O . ALA A 1 199 ? -12.863 15.496 27.009 1.00 74.38 199 ALA A O 1
ATOM 1582 N N . ILE A 1 200 ? -11.694 14.942 25.175 1.00 73.75 200 ILE A N 1
ATOM 1583 C CA . ILE A 1 200 ? -12.420 13.696 24.881 1.00 73.75 200 ILE A CA 1
ATOM 1584 C C . ILE A 1 200 ? -11.496 12.485 24.988 1.00 73.75 200 ILE A C 1
ATOM 1586 O O . ILE A 1 200 ? -11.880 11.448 25.526 1.00 73.75 200 ILE A O 1
ATOM 1590 N N . LEU A 1 201 ? -10.276 12.603 24.459 1.00 79.06 201 LEU A N 1
ATOM 1591 C CA . LEU A 1 201 ? -9.323 11.499 24.365 1.00 79.06 201 LEU A CA 1
ATOM 1592 C C . LEU A 1 201 ? -7.988 11.895 25.000 1.00 79.06 201 LEU A C 1
ATOM 1594 O O . LEU A 1 201 ? -6.993 12.106 24.297 1.00 79.06 201 LEU A O 1
ATOM 1598 N N . PRO A 1 202 ? -7.940 12.014 26.339 1.00 77.25 202 PRO A N 1
ATOM 1599 C CA . PRO A 1 202 ? -6.722 12.397 27.027 1.00 77.25 202 PRO A CA 1
ATOM 1600 C C . PRO A 1 202 ? -5.635 11.344 26.808 1.00 77.25 202 PRO A C 1
ATOM 1602 O O . PRO A 1 202 ? -5.830 10.146 27.013 1.00 77.25 202 PRO A O 1
ATOM 1605 N N . GLY A 1 203 ? -4.459 11.811 26.397 1.00 79.81 203 GLY A N 1
ATOM 1606 C CA . GLY A 1 203 ? -3.283 10.962 26.255 1.00 79.81 203 GLY A CA 1
ATOM 1607 C C . GLY A 1 203 ? -3.338 9.982 25.081 1.00 79.81 203 GLY A C 1
ATOM 1608 O O . GLY A 1 203 ? -2.700 8.931 25.144 1.00 79.81 203 GLY A O 1
ATOM 1609 N N . ARG A 1 204 ? -4.083 10.297 24.017 1.00 83.38 204 ARG A N 1
ATOM 1610 C CA . ARG A 1 204 ? -4.099 9.520 22.768 1.00 83.38 204 ARG A CA 1
ATOM 1611 C C . ARG A 1 204 ? -3.275 10.178 21.669 1.00 83.38 204 ARG A C 1
ATOM 1613 O O . ARG A 1 204 ? -3.111 11.394 21.634 1.00 83.38 204 ARG A O 1
ATOM 1620 N N . MET A 1 205 ? -2.748 9.346 20.777 1.00 85.25 205 MET A N 1
ATOM 1621 C CA . MET A 1 205 ? -2.055 9.758 19.561 1.00 85.25 205 MET A CA 1
ATOM 1622 C C . MET A 1 205 ? -2.405 8.786 18.435 1.00 85.25 205 MET A C 1
ATOM 1624 O O . MET A 1 205 ? -2.424 7.570 18.643 1.00 85.25 205 MET A O 1
ATOM 1628 N N . ILE A 1 206 ? -2.657 9.333 17.250 1.00 85.38 206 ILE A N 1
ATOM 1629 C CA . ILE A 1 206 ? -2.847 8.580 16.015 1.00 85.38 206 ILE A CA 1
ATOM 1630 C C . ILE A 1 206 ? -1.627 8.819 15.132 1.00 85.38 206 ILE A C 1
ATOM 1632 O O . ILE A 1 206 ? -1.281 9.967 14.838 1.00 85.38 206 ILE A O 1
ATOM 1636 N N . LEU A 1 207 ? -0.974 7.734 14.725 1.00 85.25 207 LEU A N 1
ATOM 1637 C CA . LEU A 1 207 ? 0.131 7.764 13.772 1.00 85.25 207 LEU A CA 1
ATOM 1638 C C . LEU A 1 207 ? -0.331 7.190 12.437 1.00 85.25 207 LEU A C 1
ATOM 1640 O O . LEU A 1 207 ? -0.890 6.095 12.397 1.00 85.25 207 LEU A O 1
ATOM 1644 N N . SER A 1 208 ? -0.055 7.919 11.360 1.00 84.88 208 SER A N 1
ATOM 1645 C CA . SER A 1 208 ? -0.206 7.457 9.983 1.00 84.88 208 SER A CA 1
ATOM 1646 C C . SER A 1 208 ? 1.172 7.147 9.414 1.00 84.88 208 SER A C 1
ATOM 1648 O O . SER A 1 208 ? 2.004 8.044 9.275 1.00 84.88 208 SER A O 1
ATOM 1650 N N . LEU A 1 209 ? 1.404 5.887 9.064 1.00 82.19 209 LEU A N 1
ATOM 1651 C CA . LEU A 1 209 ? 2.655 5.386 8.500 1.00 82.19 209 LEU A CA 1
ATOM 1652 C C . LEU A 1 209 ? 2.424 4.969 7.049 1.00 82.19 209 LEU A C 1
ATOM 1654 O O . LEU A 1 209 ? 1.457 4.258 6.761 1.00 82.19 209 LEU A O 1
ATOM 1658 N N . LYS A 1 210 ? 3.317 5.366 6.141 1.00 77.31 210 LYS A N 1
ATOM 1659 C CA . LYS A 1 210 ? 3.293 4.859 4.764 1.00 77.31 210 LYS A CA 1
ATOM 1660 C C . LYS A 1 210 ? 4.121 3.592 4.669 1.00 77.31 210 LYS A C 1
ATOM 1662 O O . LYS A 1 210 ? 5.197 3.498 5.262 1.00 77.31 210 LYS A O 1
ATOM 1667 N N . ARG A 1 211 ? 3.684 2.646 3.838 1.00 71.19 211 ARG A N 1
ATOM 1668 C CA . ARG A 1 211 ? 4.603 1.616 3.354 1.00 71.19 211 ARG A CA 1
ATOM 1669 C C . ARG A 1 211 ? 5.644 2.272 2.436 1.00 71.19 211 ARG A C 1
ATOM 1671 O O . ARG A 1 211 ? 5.324 2.635 1.306 1.00 71.19 211 ARG A O 1
ATOM 1678 N N . GLY A 1 212 ? 6.873 2.416 2.929 1.00 60.56 212 GLY A N 1
ATOM 1679 C CA . GLY A 1 212 ? 8.014 2.858 2.127 1.00 60.56 212 GLY A CA 1
ATOM 1680 C C . GLY A 1 212 ? 8.406 1.824 1.066 1.00 60.56 212 GLY A C 1
ATOM 1681 O O . GLY A 1 212 ? 8.158 0.625 1.225 1.00 60.56 212 GLY A O 1
ATOM 1682 N N . PHE A 1 213 ? 9.022 2.289 -0.022 1.00 60.69 213 PHE A N 1
ATOM 1683 C CA . PHE A 1 213 ? 9.713 1.416 -0.974 1.00 60.69 213 PHE A CA 1
ATOM 1684 C C . PHE A 1 213 ? 10.964 0.861 -0.287 1.00 60.69 213 PHE A C 1
ATOM 1686 O O . PHE A 1 213 ? 11.699 1.617 0.352 1.00 60.69 213 PHE A O 1
ATOM 1693 N N . THR A 1 214 ? 11.223 -0.442 -0.377 1.00 69.69 214 THR A N 1
ATOM 1694 C CA . THR A 1 214 ? 12.465 -0.972 0.200 1.00 69.69 214 THR A CA 1
ATOM 1695 C C . THR A 1 214 ? 13.651 -0.558 -0.676 1.00 69.69 214 THR A C 1
ATOM 1697 O O . THR A 1 214 ? 13.553 -0.557 -1.905 1.00 69.69 214 THR A O 1
ATOM 1700 N N . LEU A 1 215 ? 14.796 -0.224 -0.065 1.00 68.00 215 LEU A N 1
ATOM 1701 C CA . LEU A 1 215 ? 16.023 0.077 -0.819 1.00 68.00 215 LEU A CA 1
ATOM 1702 C C . LEU A 1 215 ? 16.383 -1.064 -1.779 1.00 68.00 215 LEU A C 1
ATOM 1704 O O . LEU A 1 215 ? 16.808 -0.812 -2.901 1.00 68.00 215 LEU A O 1
ATOM 1708 N N . ILE A 1 216 ? 16.141 -2.313 -1.372 1.00 77.88 216 ILE A N 1
ATOM 1709 C CA . ILE A 1 216 ? 16.411 -3.483 -2.205 1.00 77.88 216 ILE A CA 1
ATOM 1710 C C . ILE A 1 216 ? 15.505 -3.557 -3.442 1.00 77.88 216 ILE A C 1
ATOM 1712 O O . ILE A 1 216 ? 15.998 -3.884 -4.518 1.00 77.88 216 ILE A O 1
ATOM 1716 N N . GLU A 1 217 ? 14.220 -3.195 -3.338 1.00 76.62 217 GLU A N 1
ATOM 1717 C CA . GLU A 1 217 ? 13.326 -3.127 -4.503 1.00 76.62 217 GLU A CA 1
ATOM 1718 C C . GLU A 1 217 ? 13.839 -2.095 -5.517 1.00 76.62 217 GLU A C 1
ATOM 1720 O O . GLU A 1 217 ? 13.882 -2.381 -6.713 1.00 76.62 217 GLU A O 1
ATOM 1725 N N . LEU A 1 218 ? 14.288 -0.921 -5.057 1.00 80.44 218 LEU A N 1
ATOM 1726 C CA . LEU A 1 218 ? 14.833 0.102 -5.953 1.00 80.44 218 LEU A CA 1
ATOM 1727 C C . LEU A 1 218 ? 16.163 -0.340 -6.579 1.00 80.44 218 LEU A C 1
ATOM 1729 O O . LEU A 1 218 ? 16.362 -0.175 -7.782 1.00 80.44 218 LEU A O 1
ATOM 1733 N N . MET A 1 219 ? 17.052 -0.941 -5.786 1.00 83.12 219 MET A N 1
ATOM 1734 C CA . MET A 1 219 ? 18.337 -1.443 -6.273 1.00 83.12 219 MET A CA 1
ATOM 1735 C C . MET A 1 219 ? 18.165 -2.523 -7.344 1.00 83.12 219 MET A C 1
ATOM 1737 O O . MET A 1 219 ? 18.868 -2.482 -8.350 1.00 83.12 219 MET A O 1
ATOM 1741 N N . ILE A 1 220 ? 17.213 -3.449 -7.173 1.00 92.12 220 ILE A N 1
ATOM 1742 C CA . ILE A 1 220 ? 16.925 -4.486 -8.175 1.00 92.12 220 ILE A CA 1
ATOM 1743 C C . ILE A 1 220 ? 16.438 -3.854 -9.482 1.00 92.12 220 ILE A C 1
ATOM 1745 O O . ILE A 1 220 ? 16.905 -4.235 -10.553 1.00 92.12 220 ILE A O 1
ATOM 1749 N N . VAL A 1 221 ? 15.543 -2.864 -9.415 1.00 88.31 221 VAL A N 1
ATOM 1750 C CA . VAL A 1 221 ? 15.036 -2.178 -10.615 1.00 88.31 221 VAL A CA 1
ATOM 1751 C C . VAL A 1 221 ? 16.169 -1.475 -11.363 1.00 88.31 221 VAL A C 1
ATOM 1753 O O . VAL A 1 221 ? 16.310 -1.662 -12.571 1.00 88.31 221 VAL A O 1
ATOM 1756 N N . VAL A 1 222 ? 17.010 -0.717 -10.657 1.00 92.19 222 VAL A N 1
ATOM 1757 C CA . VAL A 1 222 ? 18.153 -0.021 -11.269 1.00 92.19 222 VAL A CA 1
ATOM 1758 C C . VAL A 1 222 ? 19.160 -1.018 -11.854 1.00 92.19 222 VAL A C 1
ATOM 1760 O O . VAL A 1 222 ? 19.647 -0.805 -12.964 1.00 92.19 222 VAL A O 1
ATOM 1763 N N . ALA A 1 223 ? 19.419 -2.137 -11.170 1.00 95.69 223 ALA A N 1
ATOM 1764 C CA . ALA A 1 223 ? 20.305 -3.190 -11.665 1.00 95.69 223 ALA A CA 1
ATOM 1765 C C . ALA A 1 223 ? 19.778 -3.841 -12.956 1.00 95.69 223 ALA A C 1
ATOM 1767 O O . ALA A 1 223 ? 20.539 -4.017 -13.909 1.00 95.69 223 ALA A O 1
ATOM 1768 N N . ILE A 1 224 ? 18.477 -4.151 -13.023 1.00 96.44 224 ILE A N 1
ATOM 1769 C CA . ILE A 1 224 ? 17.849 -4.725 -14.224 1.00 96.44 224 ILE A CA 1
ATOM 1770 C C . ILE A 1 224 ? 17.908 -3.732 -15.388 1.00 96.44 224 ILE A C 1
ATOM 1772 O O . ILE A 1 224 ? 18.275 -4.121 -16.496 1.00 96.44 224 ILE A O 1
ATOM 1776 N N . ILE A 1 225 ? 17.600 -2.453 -15.151 1.00 95.81 225 ILE A N 1
ATOM 1777 C CA . ILE A 1 225 ? 17.683 -1.415 -16.189 1.00 95.81 225 ILE A CA 1
ATOM 1778 C C . ILE A 1 225 ? 19.125 -1.277 -16.701 1.00 95.81 225 ILE A C 1
ATOM 1780 O O . ILE A 1 225 ? 19.327 -1.212 -17.912 1.00 95.81 225 ILE A O 1
ATOM 1784 N N . GLY A 1 226 ? 20.123 -1.298 -15.811 1.00 96.50 226 GLY A N 1
ATOM 1785 C CA . GLY A 1 226 ? 21.539 -1.257 -16.186 1.00 96.50 226 GLY A CA 1
ATOM 1786 C C . GLY A 1 226 ? 21.963 -2.445 -17.055 1.00 96.50 226 GLY A C 1
ATOM 1787 O O . GLY A 1 226 ? 22.592 -2.253 -18.096 1.00 96.50 226 GLY A O 1
ATOM 1788 N N . LEU A 1 227 ? 21.558 -3.664 -16.681 1.00 96.81 227 LEU A N 1
ATOM 1789 C CA . LEU A 1 227 ? 21.832 -4.875 -17.461 1.00 96.81 227 LEU A CA 1
ATOM 1790 C C . LEU A 1 227 ? 21.163 -4.829 -18.843 1.00 96.81 227 LEU A C 1
ATOM 1792 O O . LEU A 1 227 ? 21.799 -5.131 -19.854 1.00 96.81 227 LEU A O 1
ATOM 1796 N N . LEU A 1 228 ? 19.889 -4.428 -18.896 1.00 97.38 228 LEU A N 1
ATOM 1797 C CA . LEU A 1 228 ? 19.148 -4.306 -20.151 1.00 97.38 228 LEU A CA 1
ATOM 1798 C C . LEU A 1 228 ? 19.772 -3.253 -21.070 1.00 97.38 228 LEU A C 1
ATOM 1800 O O . LEU A 1 228 ? 19.943 -3.519 -22.259 1.00 97.38 228 LEU A O 1
ATOM 1804 N N . ALA A 1 229 ? 20.156 -2.091 -20.536 1.00 96.50 229 ALA A N 1
ATOM 1805 C CA . ALA A 1 229 ? 20.805 -1.031 -21.304 1.00 96.50 229 ALA A CA 1
ATOM 1806 C C . ALA A 1 229 ? 22.158 -1.483 -21.879 1.00 96.50 229 ALA A C 1
ATOM 1808 O O . ALA A 1 229 ? 22.430 -1.237 -23.056 1.00 96.50 229 ALA A O 1
ATOM 1809 N N . ALA A 1 230 ? 22.962 -2.209 -21.093 1.00 96.50 230 ALA A N 1
ATOM 1810 C CA . ALA A 1 230 ? 24.258 -2.732 -21.526 1.00 96.50 230 ALA A CA 1
ATOM 1811 C C . ALA A 1 230 ? 24.151 -3.686 -22.731 1.00 96.50 230 ALA A C 1
ATOM 1813 O O . ALA A 1 230 ? 25.029 -3.689 -23.590 1.00 96.50 230 ALA A O 1
ATOM 1814 N N . ILE A 1 231 ? 23.065 -4.462 -22.831 1.00 95.81 231 ILE A N 1
ATOM 1815 C CA . ILE A 1 231 ? 22.821 -5.373 -23.962 1.00 95.81 231 ILE A CA 1
ATOM 1816 C C . ILE A 1 231 ? 22.136 -4.645 -25.129 1.00 95.81 231 ILE A C 1
ATOM 1818 O O . ILE A 1 231 ? 22.479 -4.855 -26.296 1.00 95.81 231 ILE A O 1
ATOM 1822 N N . ALA A 1 232 ? 21.149 -3.795 -24.839 1.00 94.44 232 ALA A N 1
ATOM 1823 C CA . ALA A 1 232 ? 20.308 -3.171 -25.854 1.00 94.44 232 ALA A CA 1
ATOM 1824 C C . ALA A 1 232 ? 21.042 -2.091 -26.660 1.00 94.44 232 ALA A C 1
ATOM 1826 O O . ALA A 1 232 ? 20.879 -2.048 -27.880 1.00 94.44 232 ALA A O 1
ATOM 1827 N N . ILE A 1 233 ? 21.863 -1.250 -26.017 1.00 94.81 233 ILE A N 1
ATOM 1828 C CA . ILE A 1 233 ? 22.521 -0.109 -26.678 1.00 94.81 233 ILE A CA 1
ATOM 1829 C C . ILE A 1 233 ? 23.476 -0.571 -27.795 1.00 94.81 233 ILE A C 1
ATOM 1831 O O . ILE A 1 233 ? 23.285 -0.134 -28.933 1.00 94.81 233 ILE A O 1
ATOM 1835 N N . PRO A 1 234 ? 24.436 -1.495 -27.563 1.00 92.62 234 PRO A N 1
ATOM 1836 C CA . PRO A 1 234 ? 25.322 -1.968 -28.630 1.00 92.62 234 PRO A CA 1
ATOM 1837 C C . PRO A 1 234 ? 24.562 -2.688 -29.749 1.00 92.62 234 PRO A C 1
ATOM 1839 O O . PRO A 1 234 ? 24.875 -2.523 -30.928 1.00 92.62 234 PRO A O 1
ATOM 1842 N N . LYS A 1 235 ? 23.526 -3.465 -29.398 1.00 91.44 235 LYS A N 1
ATOM 1843 C CA . LYS A 1 235 ? 22.691 -4.173 -30.377 1.00 91.44 235 LYS A CA 1
ATOM 1844 C C . LYS A 1 235 ? 21.944 -3.198 -31.287 1.00 91.44 235 LYS A C 1
ATOM 1846 O O . LYS A 1 235 ? 21.918 -3.398 -32.499 1.00 91.44 235 LYS A O 1
ATOM 1851 N N . PHE A 1 236 ? 21.361 -2.147 -30.715 1.00 92.75 236 PHE A N 1
ATOM 1852 C CA . PHE A 1 236 ? 20.643 -1.122 -31.466 1.00 92.75 236 PHE A CA 1
ATOM 1853 C C . PHE A 1 236 ? 21.593 -0.284 -32.333 1.00 92.75 236 PHE A C 1
ATOM 1855 O O . PHE A 1 236 ? 21.299 -0.057 -33.506 1.00 92.75 236 PHE A O 1
ATOM 1862 N N . ALA A 1 237 ? 22.767 0.083 -31.808 1.00 89.38 237 ALA A N 1
ATOM 1863 C CA . ALA A 1 237 ? 23.804 0.774 -32.573 1.00 89.38 237 ALA A CA 1
ATOM 1864 C C . ALA A 1 237 ? 24.257 -0.046 -33.796 1.00 89.38 237 ALA A C 1
ATOM 1866 O O . ALA A 1 237 ? 24.252 0.459 -34.919 1.00 89.38 237 ALA A O 1
ATOM 1867 N N . ASN A 1 238 ? 24.547 -1.339 -33.608 1.00 90.06 238 ASN A N 1
ATOM 1868 C CA . ASN A 1 238 ? 24.909 -2.243 -34.705 1.00 90.06 238 ASN A CA 1
ATOM 1869 C C . ASN A 1 238 ? 23.770 -2.431 -35.717 1.00 90.06 238 ASN A C 1
ATOM 1871 O O . ASN A 1 238 ? 24.023 -2.537 -36.916 1.00 90.06 238 ASN A O 1
ATOM 1875 N N . MET A 1 239 ? 22.516 -2.455 -35.257 1.00 92.38 239 MET A N 1
ATOM 1876 C CA . MET A 1 239 ? 21.345 -2.549 -36.130 1.00 92.38 239 MET A CA 1
ATOM 1877 C C . MET A 1 239 ? 21.191 -1.305 -37.017 1.00 92.38 239 MET A C 1
ATOM 1879 O O . MET A 1 239 ? 20.978 -1.452 -38.221 1.00 92.38 239 MET A O 1
ATOM 1883 N N . ILE A 1 240 ? 21.351 -0.097 -36.458 1.00 90.69 240 ILE A N 1
ATOM 1884 C CA . ILE A 1 240 ? 21.344 1.151 -37.240 1.00 90.69 240 ILE A CA 1
ATOM 1885 C C . ILE A 1 240 ? 22.488 1.148 -38.252 1.00 90.69 240 ILE A C 1
ATOM 1887 O O . ILE A 1 240 ? 22.255 1.446 -39.424 1.00 90.69 240 ILE A O 1
ATOM 1891 N N . ARG A 1 241 ? 23.703 0.775 -37.825 1.00 91.50 241 ARG A N 1
ATOM 1892 C CA . ARG A 1 241 ? 24.868 0.709 -38.717 1.00 91.50 241 ARG A CA 1
ATOM 1893 C C . ARG A 1 241 ? 24.607 -0.238 -39.886 1.00 91.50 241 ARG A C 1
ATOM 1895 O O . ARG A 1 241 ? 24.676 0.189 -41.030 1.00 91.50 241 ARG A O 1
ATOM 1902 N N . LYS A 1 242 ? 24.160 -1.468 -39.616 1.00 92.38 242 LYS A N 1
ATOM 1903 C CA . LYS A 1 242 ? 23.806 -2.452 -40.654 1.00 92.38 242 LYS A CA 1
ATOM 1904 C C . LYS A 1 242 ? 22.731 -1.937 -41.619 1.00 92.38 242 LYS A C 1
ATOM 1906 O O . LYS A 1 242 ? 22.804 -2.197 -42.817 1.00 92.38 242 LYS A O 1
ATOM 1911 N N . SER A 1 243 ? 21.734 -1.206 -41.113 1.00 94.56 243 SER A N 1
ATOM 1912 C CA . SER A 1 243 ? 20.696 -0.599 -41.954 1.00 94.56 243 SER A CA 1
ATOM 1913 C C . SER A 1 243 ? 21.259 0.488 -42.873 1.00 94.56 243 SER A C 1
ATOM 1915 O O . SER A 1 243 ? 20.858 0.565 -44.033 1.00 94.56 243 SER A O 1
ATOM 1917 N N . LYS A 1 244 ? 22.173 1.326 -42.370 1.00 93.75 244 LYS A N 1
ATOM 1918 C CA . LYS A 1 244 ? 22.846 2.371 -43.154 1.00 93.75 244 LYS A CA 1
ATOM 1919 C C . LYS A 1 244 ? 23.788 1.772 -44.206 1.00 93.75 244 LYS A C 1
ATOM 1921 O O . LYS A 1 244 ? 23.693 2.144 -45.372 1.00 93.75 244 LYS A O 1
ATOM 1926 N N . GLU A 1 245 ? 24.585 0.769 -43.835 1.00 92.75 245 GLU A N 1
ATOM 1927 C CA . GLU A 1 245 ? 25.428 0.007 -44.768 1.00 92.75 245 GLU A CA 1
ATOM 1928 C C . GLU A 1 245 ? 24.593 -0.629 -45.889 1.00 92.75 245 GLU A C 1
ATOM 1930 O O . GLU A 1 245 ? 24.937 -0.514 -47.062 1.00 92.75 245 GLU A O 1
ATOM 1935 N N . GLY A 1 246 ? 23.455 -1.249 -45.550 1.00 92.94 246 GLY A N 1
ATOM 1936 C CA . GLY A 1 246 ? 22.535 -1.825 -46.534 1.00 92.94 246 GLY A CA 1
ATOM 1937 C C . GLY A 1 246 ? 21.962 -0.785 -47.502 1.00 92.94 246 GLY A C 1
ATOM 1938 O O . GLY A 1 246 ? 21.910 -1.036 -48.706 1.00 92.94 246 GLY A O 1
ATOM 1939 N N . ALA A 1 247 ? 21.593 0.398 -47.001 1.00 94.06 247 ALA A N 1
ATOM 1940 C CA . ALA A 1 247 ? 21.133 1.503 -47.840 1.00 94.06 247 ALA A CA 1
ATOM 1941 C C . ALA A 1 247 ? 22.233 1.992 -48.799 1.00 94.06 247 ALA A C 1
ATOM 1943 O O . ALA A 1 247 ? 21.963 2.192 -49.982 1.00 94.06 247 ALA A O 1
ATOM 1944 N N . THR A 1 248 ? 23.472 2.117 -48.316 1.00 95.31 248 THR A N 1
ATOM 1945 C CA . THR A 1 248 ? 24.627 2.524 -49.133 1.00 95.31 248 THR A CA 1
ATOM 1946 C C . THR A 1 248 ? 24.975 1.485 -50.192 1.00 95.31 248 THR A C 1
ATOM 1948 O O . THR A 1 248 ? 25.163 1.845 -51.348 1.00 95.31 248 THR A O 1
ATOM 1951 N N . LYS A 1 249 ? 24.997 0.189 -49.849 1.00 94.12 249 LYS A N 1
ATOM 1952 C CA . LYS A 1 249 ? 25.236 -0.887 -50.829 1.00 94.12 249 LYS A CA 1
ATOM 1953 C C . LYS A 1 249 ? 24.154 -0.908 -51.917 1.00 94.12 249 LYS A C 1
ATOM 1955 O O . LYS A 1 249 ? 24.476 -1.064 -53.092 1.00 94.12 249 LYS A O 1
ATOM 1960 N N . GLY A 1 250 ? 22.888 -0.685 -51.552 1.00 94.31 250 GLY A N 1
ATOM 1961 C CA . GLY A 1 250 ? 21.796 -0.537 -52.520 1.00 94.31 250 GLY A CA 1
ATOM 1962 C C . GLY A 1 250 ? 21.975 0.680 -53.435 1.00 94.31 250 GLY A C 1
ATOM 1963 O O . GLY A 1 250 ? 21.862 0.563 -54.653 1.00 94.31 250 GLY A O 1
ATOM 1964 N N . ALA A 1 251 ? 22.328 1.832 -52.862 1.00 94.62 251 ALA A N 1
ATOM 1965 C CA . ALA A 1 251 ? 22.640 3.047 -53.613 1.00 94.62 251 ALA A CA 1
ATOM 1966 C C . ALA A 1 251 ? 23.823 2.866 -54.578 1.00 94.62 251 ALA A C 1
ATOM 1968 O O . ALA A 1 251 ? 23.746 3.290 -55.730 1.00 94.62 251 ALA A O 1
ATOM 1969 N N . LEU A 1 252 ? 24.885 2.192 -54.134 1.00 95.25 252 LEU A N 1
ATOM 1970 C CA . LEU A 1 252 ? 26.050 1.877 -54.955 1.00 95.25 252 LEU A CA 1
ATOM 1971 C C . LEU A 1 252 ? 25.674 0.969 -56.132 1.00 95.25 25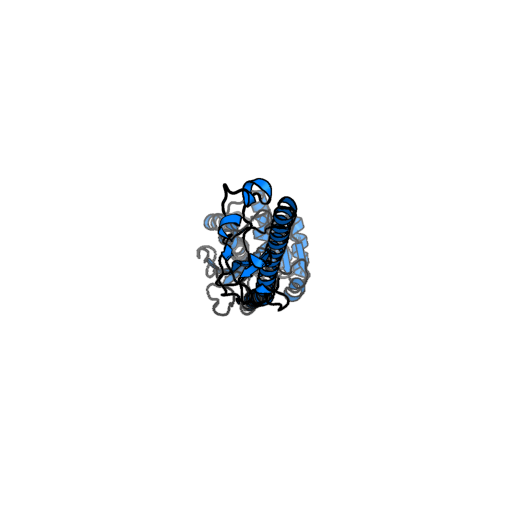2 LEU A C 1
ATOM 1973 O O . LEU A 1 252 ? 26.117 1.201 -57.254 1.00 95.25 252 LEU A O 1
ATOM 1977 N N . GLY A 1 253 ? 24.816 -0.030 -55.900 1.00 94.25 253 GLY A N 1
ATOM 1978 C CA . GLY A 1 253 ? 24.262 -0.873 -56.962 1.00 94.25 253 GLY A CA 1
ATOM 1979 C C . GLY A 1 253 ? 23.483 -0.069 -58.008 1.00 94.25 253 GLY A C 1
ATOM 1980 O O . GLY A 1 253 ? 23.674 -0.277 -59.209 1.00 94.25 253 GLY A O 1
ATOM 1981 N N . ASN A 1 254 ? 22.673 0.900 -57.570 1.00 92.62 254 ASN A N 1
ATOM 1982 C CA . ASN A 1 254 ? 21.957 1.808 -58.471 1.00 92.62 254 ASN A CA 1
ATOM 1983 C C . ASN A 1 254 ? 22.926 2.679 -59.289 1.00 92.62 254 ASN A C 1
ATOM 1985 O O . ASN A 1 254 ? 22.765 2.782 -60.503 1.00 92.62 254 ASN A O 1
ATOM 1989 N N . LEU A 1 255 ? 23.957 3.253 -58.654 1.00 93.81 255 LEU A N 1
ATOM 1990 C CA . LEU A 1 255 ? 24.979 4.055 -59.340 1.00 93.81 255 LEU A CA 1
ATOM 1991 C C . LEU A 1 255 ? 25.749 3.240 -60.379 1.00 93.81 255 LEU A C 1
ATOM 1993 O O . LEU A 1 255 ? 25.889 3.676 -61.519 1.00 93.81 255 LEU A O 1
ATOM 1997 N N . ARG A 1 256 ? 26.202 2.034 -60.022 1.00 94.62 256 ARG A N 1
ATOM 1998 C CA . ARG A 1 256 ? 26.898 1.129 -60.951 1.00 94.62 256 ARG A CA 1
ATOM 1999 C C . ARG A 1 256 ? 26.024 0.754 -62.142 1.00 94.62 256 ARG A C 1
ATOM 2001 O O . ARG A 1 256 ? 26.503 0.757 -63.274 1.00 94.62 256 ARG A O 1
ATOM 2008 N N . SER A 1 257 ? 24.742 0.488 -61.902 1.00 94.31 257 SER A N 1
ATOM 2009 C CA . SER A 1 257 ? 23.781 0.199 -62.972 1.00 94.31 257 SER A CA 1
ATOM 2010 C C . SER A 1 257 ? 23.613 1.398 -63.908 1.00 94.31 257 SER A C 1
ATOM 2012 O O . SER A 1 257 ? 23.665 1.235 -65.122 1.00 94.31 257 SER A O 1
ATOM 2014 N N . ALA A 1 258 ? 23.495 2.611 -63.362 1.00 94.19 258 ALA A N 1
ATOM 2015 C CA . ALA A 1 258 ? 23.378 3.833 -64.153 1.00 94.19 258 ALA A CA 1
ATOM 2016 C C . ALA A 1 258 ? 24.637 4.145 -64.977 1.00 94.19 258 ALA A C 1
ATOM 2018 O O . ALA A 1 258 ? 24.524 4.491 -66.150 1.00 94.19 258 ALA A O 1
ATOM 2019 N N . ILE A 1 259 ? 25.833 3.974 -64.402 1.00 94.19 259 ILE A N 1
ATOM 2020 C CA . ILE A 1 259 ? 27.104 4.128 -65.130 1.00 94.19 259 ILE A CA 1
ATOM 2021 C C . ILE A 1 259 ? 27.205 3.098 -66.262 1.00 94.19 259 ILE A C 1
ATOM 2023 O O . ILE A 1 259 ? 27.608 3.442 -67.371 1.00 94.19 259 ILE A O 1
ATOM 2027 N N . THR A 1 260 ? 26.778 1.857 -66.013 1.00 92.81 260 THR A N 1
ATOM 2028 C CA . THR A 1 260 ? 26.759 0.795 -67.033 1.00 92.81 260 THR A CA 1
ATOM 2029 C C . THR A 1 260 ? 25.777 1.112 -68.166 1.00 92.81 260 THR A C 1
ATOM 2031 O O . THR A 1 260 ? 26.105 0.915 -69.336 1.00 92.81 260 THR A O 1
ATOM 2034 N N . LEU A 1 261 ? 24.589 1.639 -67.846 1.00 93.56 261 LEU A N 1
ATOM 2035 C CA . LEU A 1 261 ? 23.614 2.085 -68.848 1.00 93.56 261 LEU A CA 1
ATOM 2036 C C . LEU A 1 261 ? 24.146 3.259 -69.670 1.00 93.56 261 LEU A C 1
ATOM 2038 O O . LEU A 1 261 ? 24.049 3.227 -70.891 1.00 93.56 261 LEU A O 1
ATOM 2042 N N . TYR A 1 262 ? 24.765 4.249 -69.020 1.00 93.00 262 TYR A N 1
ATOM 2043 C CA . TYR A 1 262 ? 25.427 5.355 -69.711 1.00 93.00 262 TYR A CA 1
ATOM 2044 C C . TYR A 1 262 ? 26.476 4.827 -70.693 1.00 93.00 262 TYR A C 1
ATOM 2046 O O . TYR A 1 262 ? 26.437 5.163 -71.869 1.00 93.00 262 TYR A O 1
ATOM 2054 N N . TYR A 1 263 ? 27.376 3.955 -70.233 1.00 92.94 263 TYR A N 1
ATOM 2055 C CA . TYR A 1 263 ? 28.413 3.356 -71.074 1.00 92.94 263 TYR A CA 1
ATOM 2056 C C . TYR A 1 263 ? 27.828 2.608 -72.282 1.00 92.94 263 TYR A C 1
ATOM 2058 O O . TYR A 1 263 ? 28.346 2.718 -73.392 1.00 92.94 263 TYR A O 1
ATOM 2066 N N . SER A 1 264 ? 26.712 1.904 -72.078 1.00 92.62 264 SER A N 1
ATOM 2067 C CA . SER A 1 264 ? 26.005 1.166 -73.131 1.00 92.62 264 SER A CA 1
ATOM 2068 C C . SER A 1 264 ? 25.361 2.089 -74.170 1.00 92.62 264 SER A C 1
ATOM 2070 O O . SER A 1 264 ? 25.447 1.810 -75.363 1.00 92.62 264 SER A O 1
ATOM 2072 N N . ASP A 1 265 ? 24.767 3.206 -73.743 1.00 92.38 265 ASP A N 1
ATOM 2073 C CA . ASP A 1 265 ? 24.169 4.206 -74.640 1.00 92.38 265 ASP A CA 1
ATOM 2074 C C . ASP A 1 265 ? 25.212 4.928 -75.505 1.00 92.38 265 ASP A C 1
ATOM 2076 O O . ASP A 1 265 ? 24.884 5.443 -76.573 1.00 92.38 265 ASP A O 1
ATOM 2080 N N . PHE A 1 266 ? 26.473 4.939 -75.067 1.00 90.00 266 PHE A N 1
ATOM 2081 C CA . PHE A 1 266 ? 27.619 5.379 -75.862 1.00 90.00 266 PHE A CA 1
ATOM 2082 C C . PHE A 1 266 ? 28.343 4.218 -76.558 1.00 90.00 266 PHE A C 1
ATOM 2084 O O . PHE A 1 266 ? 29.536 4.323 -76.833 1.00 90.00 266 PHE A O 1
ATOM 2091 N N . GLU A 1 267 ? 27.646 3.108 -76.814 1.00 91.88 267 GLU A N 1
ATOM 2092 C CA . GLU A 1 267 ? 28.147 1.927 -77.537 1.00 91.88 267 GLU A CA 1
ATOM 2093 C C . GLU A 1 267 ? 29.452 1.342 -76.956 1.00 91.88 267 GLU A C 1
ATOM 2095 O O . GLU A 1 267 ? 30.227 0.686 -77.649 1.00 91.88 267 GLU A O 1
ATOM 2100 N N . GLY A 1 268 ? 29.712 1.572 -75.666 1.00 87.00 268 GLY A N 1
ATOM 2101 C CA . GLY A 1 268 ? 30.927 1.130 -74.988 1.00 87.00 268 GLY A CA 1
ATOM 2102 C C . GLY A 1 268 ? 32.175 1.977 -75.269 1.00 87.00 268 GLY A C 1
ATOM 2103 O O . GLY A 1 268 ? 33.288 1.568 -74.932 1.00 87.00 268 GLY A O 1
ATOM 2104 N N . PHE A 1 269 ? 32.039 3.165 -75.858 1.00 89.06 269 PHE A N 1
ATOM 2105 C CA . PHE A 1 269 ? 33.194 4.025 -76.130 1.00 89.06 269 PHE A CA 1
ATOM 2106 C C . PHE A 1 269 ? 33.614 4.885 -74.938 1.00 89.06 269 PHE A C 1
ATOM 2108 O O . PHE A 1 269 ? 34.789 5.231 -74.831 1.00 89.06 269 PHE A O 1
ATOM 2115 N N . GLN A 1 270 ? 32.686 5.247 -74.044 1.00 89.50 270 GLN A N 1
ATOM 2116 C CA . GLN A 1 270 ? 32.998 6.187 -72.967 1.00 89.50 270 GLN A CA 1
ATOM 2117 C C . GLN A 1 270 ? 32.154 6.014 -71.705 1.00 89.50 270 GLN A C 1
ATOM 2119 O O . GLN A 1 270 ? 30.927 5.923 -71.745 1.00 89.50 270 GLN A O 1
ATOM 2124 N N . TYR A 1 271 ? 32.834 6.043 -70.561 1.00 93.81 271 TYR A N 1
ATOM 2125 C CA . TYR A 1 271 ? 32.219 6.279 -69.258 1.00 93.81 271 TYR A CA 1
ATOM 2126 C C . TYR A 1 271 ? 31.988 7.786 -69.029 1.00 93.81 271 TYR A C 1
ATOM 2128 O O . TYR A 1 271 ? 32.548 8.617 -69.759 1.00 93.81 271 TYR A O 1
ATOM 2136 N N . PRO A 1 272 ? 31.187 8.177 -68.016 1.00 93.12 272 PRO A N 1
ATOM 2137 C CA . PRO A 1 272 ? 31.145 9.563 -67.560 1.00 93.12 272 PRO A CA 1
ATOM 2138 C C . PRO A 1 272 ? 32.558 10.080 -67.275 1.00 93.12 272 PRO A C 1
ATOM 2140 O O . PRO A 1 272 ? 33.345 9.400 -66.624 1.00 93.12 272 PRO A O 1
ATOM 2143 N N . GLN A 1 273 ? 32.881 11.268 -67.784 1.00 91.94 273 GLN A N 1
ATOM 2144 C CA . GLN A 1 273 ? 34.270 11.739 -67.861 1.00 91.94 273 GLN A CA 1
ATOM 2145 C C . GLN A 1 273 ? 34.879 12.124 -66.502 1.00 91.94 273 GLN A C 1
ATOM 2147 O O . GLN A 1 273 ? 36.099 12.154 -66.368 1.00 91.94 273 GLN A O 1
ATOM 2152 N N . ASN A 1 274 ? 34.045 12.429 -65.506 1.00 92.94 274 ASN A N 1
ATOM 2153 C CA . ASN A 1 274 ? 34.446 12.749 -64.135 1.00 92.94 274 ASN A CA 1
ATOM 2154 C C . ASN A 1 274 ? 33.229 12.729 -63.190 1.00 92.94 274 ASN A C 1
ATOM 2156 O O . ASN A 1 274 ? 32.073 12.668 -63.632 1.00 92.94 274 ASN A O 1
ATOM 2160 N N . ALA A 1 275 ? 33.488 12.833 -61.890 1.00 91.00 275 ALA A N 1
ATOM 2161 C CA . ALA A 1 275 ? 32.499 12.928 -60.827 1.00 91.00 275 ALA A CA 1
ATOM 2162 C C . ALA A 1 275 ? 31.566 14.133 -61.018 1.00 91.00 275 ALA A C 1
ATOM 2164 O O . ALA A 1 275 ? 30.356 14.017 -60.827 1.00 91.00 275 ALA A O 1
ATOM 2165 N N . ALA A 1 276 ? 32.082 15.275 -61.487 1.00 90.62 276 ALA A N 1
ATOM 2166 C CA . ALA A 1 276 ? 31.261 16.455 -61.767 1.00 90.62 276 ALA A CA 1
ATOM 2167 C C . ALA A 1 276 ? 30.204 16.199 -62.863 1.00 90.62 276 ALA A C 1
ATOM 2169 O O . ALA A 1 276 ? 29.073 16.676 -62.755 1.00 90.62 276 ALA A O 1
ATOM 2170 N N . ALA A 1 277 ? 30.525 15.409 -63.891 1.00 88.50 277 ALA A N 1
ATOM 2171 C CA . ALA A 1 277 ? 29.588 15.024 -64.946 1.00 88.50 277 ALA A CA 1
ATOM 2172 C C . ALA A 1 277 ? 28.468 14.107 -64.427 1.00 88.50 277 ALA A C 1
ATOM 2174 O O . ALA A 1 277 ? 27.336 14.193 -64.906 1.00 88.50 277 ALA A O 1
ATOM 2175 N N . ILE A 1 278 ? 28.771 13.269 -63.430 1.00 89.81 278 ILE A N 1
ATOM 2176 C CA . ILE A 1 278 ? 27.801 12.420 -62.724 1.00 89.81 278 ILE A CA 1
ATOM 2177 C C . ILE A 1 278 ? 26.926 13.266 -61.786 1.00 89.81 278 ILE A C 1
ATOM 2179 O O . ILE A 1 278 ? 25.713 13.072 -61.713 1.00 89.81 278 ILE A O 1
ATOM 2183 N N . MET A 1 279 ? 27.518 14.235 -61.085 1.00 89.38 279 MET A N 1
ATOM 2184 C CA . MET A 1 279 ? 26.840 15.065 -60.085 1.00 89.38 279 MET A CA 1
ATOM 2185 C C . MET A 1 279 ? 26.045 16.247 -60.658 1.00 89.38 279 MET A C 1
ATOM 2187 O O . MET A 1 279 ? 25.234 16.838 -59.942 1.00 89.38 279 MET A O 1
ATOM 2191 N N . ASN A 1 280 ? 26.234 16.604 -61.929 1.00 87.56 280 ASN A N 1
ATOM 2192 C CA . ASN A 1 280 ? 25.521 17.724 -62.531 1.00 87.56 280 ASN A CA 1
ATOM 2193 C C . ASN A 1 280 ? 24.017 17.425 -62.652 1.00 87.56 280 ASN A C 1
ATOM 2195 O O . ASN A 1 280 ? 23.591 16.640 -63.500 1.00 87.56 280 ASN A O 1
ATOM 2199 N N . ILE A 1 281 ? 23.216 18.122 -61.843 1.00 82.50 281 ILE A N 1
ATOM 2200 C CA . ILE A 1 281 ? 21.754 17.981 -61.768 1.00 82.50 281 ILE A CA 1
ATOM 2201 C C . ILE A 1 281 ? 21.082 18.261 -63.122 1.00 82.50 281 ILE A C 1
ATOM 2203 O O . ILE A 1 281 ? 20.084 17.635 -63.465 1.00 82.50 281 ILE A O 1
ATOM 2207 N N . SER A 1 282 ? 21.635 19.182 -63.916 1.00 83.00 282 SER A N 1
ATOM 2208 C CA . SER A 1 282 ? 21.137 19.500 -65.266 1.00 83.00 282 SER A CA 1
ATOM 2209 C C . SER A 1 282 ? 21.858 18.712 -66.369 1.00 83.00 282 SER A C 1
ATOM 2211 O O . SER A 1 282 ? 21.635 18.954 -67.553 1.00 83.00 282 SER A O 1
ATOM 2213 N N . GLY A 1 283 ? 22.760 17.802 -65.995 1.00 81.75 283 GLY A N 1
ATOM 2214 C CA . GLY A 1 283 ? 23.584 17.027 -66.911 1.00 81.75 283 GLY A CA 1
ATOM 2215 C C . GLY A 1 283 ? 22.863 15.804 -67.489 1.00 81.75 283 GLY A C 1
ATOM 2216 O O . GLY A 1 283 ? 21.894 15.304 -66.908 1.00 81.75 283 GLY A O 1
ATOM 2217 N N . PRO A 1 284 ? 23.364 15.253 -68.610 1.00 79.88 284 PRO A N 1
ATOM 2218 C CA . PRO A 1 284 ? 22.774 14.081 -69.262 1.00 79.88 284 PRO A CA 1
ATOM 2219 C C . PRO A 1 284 ? 22.795 12.833 -68.369 1.00 79.88 284 PRO A C 1
ATOM 2221 O O . PRO A 1 284 ? 22.007 11.917 -68.584 1.00 79.88 284 PRO A O 1
ATOM 2224 N N . PHE A 1 285 ? 23.677 12.790 -67.362 1.00 86.25 285 PHE A N 1
ATOM 2225 C CA . PHE A 1 285 ? 23.749 11.667 -66.439 1.00 86.25 285 PHE A CA 1
ATOM 2226 C C . PHE A 1 285 ? 22.530 11.614 -65.494 1.00 86.25 285 PHE A C 1
ATOM 2228 O O . PHE A 1 285 ? 21.784 10.636 -65.496 1.00 86.25 285 PHE A O 1
ATOM 2235 N N . GLN A 1 286 ? 22.271 12.676 -64.722 1.00 83.88 286 GLN A N 1
ATOM 2236 C CA . GLN A 1 286 ? 21.142 12.685 -63.777 1.00 83.88 286 GLN A CA 1
ATOM 2237 C C . GLN A 1 286 ? 19.777 12.855 -64.445 1.00 83.88 286 GLN A C 1
ATOM 2239 O O . GLN A 1 286 ? 18.789 12.284 -64.002 1.00 83.88 286 GLN A O 1
ATOM 2244 N N . THR A 1 287 ? 19.697 13.579 -65.559 1.00 83.12 287 THR A N 1
ATOM 2245 C CA . THR A 1 287 ? 18.409 13.770 -66.248 1.00 83.12 287 THR A CA 1
ATOM 2246 C C . THR A 1 287 ? 17.857 12.486 -66.877 1.00 83.12 287 THR A C 1
ATOM 2248 O O . THR A 1 287 ? 16.653 12.407 -67.116 1.00 83.12 287 THR A O 1
ATOM 2251 N N . LYS A 1 288 ? 18.710 11.478 -67.130 1.00 87.81 288 LYS A N 1
ATOM 2252 C CA . LYS A 1 288 ? 18.325 10.231 -67.810 1.00 87.81 288 LYS A CA 1
ATOM 2253 C C . LYS A 1 288 ? 18.531 8.954 -66.989 1.00 87.81 288 LYS A C 1
ATOM 2255 O O . LYS A 1 288 ? 17.692 8.062 -67.077 1.00 87.81 288 LYS A O 1
ATOM 2260 N N . TYR A 1 289 ? 19.615 8.835 -66.217 1.00 90.19 289 TYR A N 1
ATOM 2261 C CA . TYR A 1 289 ? 20.004 7.555 -65.600 1.00 90.19 289 TYR A CA 1
ATOM 2262 C C . TYR A 1 289 ? 19.841 7.522 -64.073 1.00 90.19 289 TYR A C 1
ATOM 2264 O O . TYR A 1 289 ? 19.680 6.441 -63.509 1.00 90.19 289 TYR A O 1
ATOM 2272 N N . VAL A 1 290 ? 19.861 8.677 -63.392 1.00 86.44 290 VAL A N 1
ATOM 2273 C CA . VAL A 1 290 ? 19.698 8.770 -61.928 1.00 86.44 290 VAL A CA 1
ATOM 2274 C C . VAL A 1 290 ? 18.917 10.028 -61.541 1.00 86.44 290 VAL A C 1
ATOM 2276 O O . VAL A 1 290 ? 19.459 11.120 -61.607 1.00 86.44 290 VAL A O 1
ATOM 2279 N N . ASN A 1 291 ? 17.695 9.880 -61.020 1.00 81.50 291 ASN A N 1
ATOM 2280 C CA . ASN A 1 291 ? 16.821 11.013 -60.655 1.00 81.50 291 ASN A CA 1
ATOM 2281 C C . ASN A 1 291 ? 17.430 12.010 -59.643 1.00 81.50 291 ASN A C 1
ATOM 2283 O O . ASN A 1 291 ? 17.051 13.177 -59.619 1.00 81.50 291 ASN A O 1
ATOM 2287 N N . SER A 1 292 ? 18.318 11.542 -58.767 1.00 87.19 292 SER A N 1
ATOM 2288 C CA . SER A 1 292 ? 19.068 12.354 -57.803 1.00 87.19 292 SER A CA 1
ATOM 2289 C C . SER A 1 292 ? 20.232 11.540 -57.251 1.00 87.19 292 SER A C 1
ATOM 2291 O O . SER A 1 292 ? 20.056 10.338 -57.023 1.00 87.19 292 SER A O 1
ATOM 2293 N N . MET A 1 293 ? 21.373 12.168 -56.956 1.00 90.44 293 MET A N 1
ATOM 2294 C CA . MET A 1 293 ? 22.495 11.443 -56.352 1.00 90.44 293 MET A CA 1
ATOM 2295 C C . MET A 1 293 ? 22.098 10.803 -55.017 1.00 90.44 293 MET A C 1
ATOM 2297 O O . MET A 1 293 ? 21.612 11.497 -54.119 1.00 90.44 293 MET A O 1
ATOM 2301 N N . PRO A 1 294 ? 22.278 9.480 -54.861 1.00 92.81 294 PRO A N 1
ATOM 2302 C CA . PRO A 1 294 ? 21.983 8.829 -53.603 1.00 92.81 294 PRO A CA 1
ATOM 2303 C C . PRO A 1 294 ? 23.047 9.191 -52.566 1.00 92.81 294 PRO A C 1
ATOM 2305 O O . PRO A 1 294 ? 24.212 9.398 -52.889 1.00 92.81 294 PRO A O 1
ATOM 2308 N N . THR A 1 295 ? 22.659 9.231 -51.298 1.00 93.81 295 THR A N 1
ATOM 2309 C CA . THR A 1 295 ? 23.576 9.548 -50.199 1.00 93.81 295 THR A CA 1
ATOM 2310 C C . THR A 1 295 ? 24.331 8.306 -49.729 1.00 93.81 295 THR A C 1
ATOM 2312 O O . THR A 1 295 ? 23.694 7.281 -49.456 1.00 93.81 295 THR A O 1
ATOM 2315 N N . VAL A 1 296 ? 25.640 8.421 -49.516 1.00 95.31 296 VAL A N 1
ATOM 2316 C CA . VAL A 1 296 ? 26.407 7.488 -48.689 1.00 95.31 296 VAL A CA 1
ATOM 2317 C C . VAL A 1 296 ? 25.947 7.630 -47.239 1.00 95.31 296 VAL A C 1
ATOM 2319 O O . VAL A 1 296 ? 25.869 8.729 -46.695 1.00 95.31 296 VAL A O 1
ATOM 2322 N N . LYS A 1 297 ? 25.626 6.503 -46.601 1.00 94.75 297 LYS A N 1
ATOM 2323 C CA . LYS A 1 297 ? 25.261 6.409 -45.183 1.00 94.75 297 LYS A CA 1
ATOM 2324 C C . LYS A 1 297 ? 26.152 5.367 -44.519 1.00 94.75 297 LYS A C 1
ATOM 2326 O O . LYS A 1 297 ? 25.880 4.169 -44.598 1.00 94.75 297 LYS A O 1
ATOM 2331 N N . LEU A 1 298 ? 27.214 5.812 -43.853 1.00 89.44 298 LEU A N 1
ATOM 2332 C CA . LEU A 1 298 ? 28.167 4.901 -43.207 1.00 89.44 298 LEU A CA 1
ATOM 2333 C C . LEU A 1 298 ? 27.697 4.438 -41.826 1.00 89.44 298 LEU A C 1
ATOM 2335 O O . LEU A 1 298 ? 27.910 3.293 -41.444 1.00 89.44 298 LEU A O 1
ATOM 2339 N N . GLY A 1 299 ? 27.019 5.307 -41.070 1.00 85.56 299 GLY A N 1
ATOM 2340 C CA . GLY A 1 299 ? 26.593 4.971 -39.705 1.00 85.56 299 GLY A CA 1
ATOM 2341 C C . GLY A 1 299 ? 27.759 4.762 -38.737 1.00 85.56 299 GLY A C 1
ATOM 2342 O O . GLY A 1 299 ? 27.618 4.036 -37.754 1.00 85.56 299 GLY A O 1
ATOM 2343 N N . ILE A 1 300 ? 28.892 5.397 -39.033 1.00 87.19 300 ILE A N 1
ATOM 2344 C CA . ILE A 1 300 ? 30.129 5.385 -38.257 1.00 87.19 300 ILE A CA 1
ATOM 2345 C C . ILE A 1 300 ? 30.379 6.817 -37.775 1.00 87.19 300 ILE A C 1
ATOM 2347 O O . ILE A 1 300 ? 30.077 7.778 -38.483 1.00 87.19 300 ILE A O 1
ATOM 2351 N N . SER A 1 301 ? 30.883 6.966 -36.549 1.00 82.62 301 SER A N 1
ATOM 2352 C CA . SER A 1 301 ? 31.217 8.281 -35.992 1.00 82.62 301 SER A CA 1
ATOM 2353 C C . SER A 1 301 ? 32.294 8.966 -36.836 1.00 82.62 301 SER A C 1
ATOM 2355 O O . SER A 1 301 ? 33.249 8.313 -37.237 1.00 82.62 301 SER A O 1
ATOM 2357 N N . GLY A 1 302 ? 32.160 10.274 -37.062 1.00 84.25 302 GLY A N 1
ATOM 2358 C CA . GLY A 1 302 ? 33.114 11.064 -37.854 1.00 84.25 302 GLY A CA 1
ATOM 2359 C C . GLY A 1 302 ? 32.732 11.252 -39.324 1.00 84.25 302 GLY A C 1
ATOM 2360 O O . GLY A 1 302 ? 33.337 12.085 -39.984 1.00 84.25 302 GLY A O 1
ATOM 2361 N N . HIS A 1 303 ? 31.688 10.568 -39.803 1.00 89.88 303 HIS A N 1
ATOM 2362 C CA . HIS A 1 303 ? 31.200 10.674 -41.180 1.00 89.88 303 HIS A CA 1
ATOM 2363 C C . HIS A 1 303 ? 29.782 11.239 -41.230 1.00 89.88 303 HIS A C 1
ATOM 2365 O O . HIS A 1 303 ? 28.877 10.732 -40.561 1.00 89.88 303 HIS A O 1
ATOM 2371 N N . THR A 1 304 ? 29.571 12.276 -42.038 1.00 91.00 304 THR A N 1
ATOM 2372 C CA . THR A 1 304 ? 28.237 12.817 -42.328 1.00 91.00 304 THR A CA 1
ATOM 2373 C C . THR A 1 304 ? 27.640 12.134 -43.550 1.00 91.00 304 THR A C 1
ATOM 2375 O O . THR A 1 304 ? 28.348 11.877 -44.518 1.00 91.00 304 THR A O 1
ATOM 2378 N N . ASP A 1 305 ? 26.333 11.860 -43.526 1.00 94.06 305 ASP A N 1
ATOM 2379 C CA . ASP A 1 305 ? 25.645 11.316 -44.699 1.00 94.06 305 ASP A CA 1
ATOM 2380 C C . ASP A 1 305 ? 25.713 12.367 -45.838 1.00 94.06 305 ASP A C 1
ATOM 2382 O O . ASP A 1 305 ? 25.199 13.475 -45.675 1.00 94.06 305 ASP A O 1
ATOM 2386 N N . THR A 1 306 ? 26.347 12.041 -46.969 1.00 94.25 306 THR A N 1
ATOM 2387 C CA . THR A 1 306 ? 26.564 12.967 -48.101 1.00 94.25 306 THR A CA 1
ATOM 2388 C C . THR A 1 306 ? 26.293 12.294 -49.449 1.00 94.25 306 THR A C 1
ATOM 2390 O O . THR A 1 306 ? 26.390 11.075 -49.573 1.00 94.25 306 THR A O 1
ATOM 2393 N N . ALA A 1 307 ? 25.910 13.081 -50.455 1.00 94.06 307 ALA A N 1
ATOM 2394 C CA . ALA A 1 307 ? 25.761 12.647 -51.846 1.00 94.06 307 ALA A CA 1
ATOM 2395 C C . ALA A 1 307 ? 26.956 13.053 -52.730 1.00 94.06 307 ALA A C 1
ATOM 2397 O O . ALA A 1 307 ? 26.927 12.792 -53.934 1.00 94.06 307 ALA A O 1
ATOM 2398 N N . ASP A 1 308 ? 27.978 13.681 -52.141 1.00 94.38 308 ASP A N 1
ATOM 2399 C CA . ASP A 1 308 ? 29.164 14.155 -52.852 1.00 94.38 308 ASP A CA 1
ATOM 2400 C C . ASP A 1 308 ? 29.949 12.993 -53.471 1.00 94.38 308 ASP A C 1
ATOM 2402 O O . ASP A 1 308 ? 29.906 11.853 -52.992 1.00 94.38 308 ASP A O 1
ATOM 2406 N N . MET A 1 309 ? 30.678 13.293 -54.541 1.00 94.50 309 MET A N 1
ATOM 2407 C CA . MET A 1 309 ? 31.504 12.343 -55.272 1.00 94.50 309 MET A CA 1
ATOM 2408 C C . MET A 1 309 ? 32.812 13.004 -55.697 1.00 94.50 309 MET A C 1
ATOM 2410 O O . MET A 1 309 ? 32.787 14.074 -56.300 1.00 94.50 309 MET A O 1
ATOM 2414 N N . ASP A 1 310 ? 33.926 12.327 -55.435 1.00 95.75 310 ASP A N 1
ATOM 2415 C CA . ASP A 1 310 ? 35.261 12.772 -55.831 1.00 95.75 310 ASP A CA 1
ATOM 2416 C C . ASP A 1 310 ? 35.838 11.890 -56.945 1.00 95.75 310 ASP A C 1
ATOM 2418 O O . ASP A 1 310 ? 35.532 10.695 -57.051 1.00 95.75 310 ASP A O 1
ATOM 2422 N N . ASP A 1 311 ? 36.705 12.491 -57.759 1.00 95.12 311 ASP A N 1
ATOM 2423 C CA . ASP A 1 311 ? 37.475 11.799 -58.789 1.00 95.12 311 ASP A CA 1
ATOM 2424 C C . ASP A 1 311 ? 38.698 11.090 -58.195 1.00 95.12 311 ASP A C 1
ATOM 2426 O O . ASP A 1 311 ? 39.431 11.651 -57.381 1.00 95.12 311 ASP A O 1
ATOM 2430 N N . PHE A 1 312 ? 38.934 9.863 -58.653 1.00 95.69 312 PHE A N 1
ATOM 2431 C CA . PHE A 1 312 ? 40.071 9.018 -58.298 1.00 95.69 312 PHE A CA 1
ATOM 2432 C C . PHE A 1 312 ? 40.758 8.497 -59.567 1.00 95.69 312 PHE A C 1
ATOM 2434 O O . PHE A 1 312 ? 40.107 8.205 -60.574 1.00 95.69 312 PHE A O 1
ATOM 2441 N N . ASN A 1 313 ? 42.078 8.334 -59.509 1.00 94.31 313 ASN A N 1
ATOM 2442 C CA . ASN A 1 313 ? 42.871 7.685 -60.549 1.00 94.31 313 ASN A CA 1
ATOM 2443 C C . ASN A 1 313 ? 43.052 6.187 -60.270 1.00 94.31 313 ASN A C 1
ATOM 2445 O O . ASN A 1 313 ? 42.840 5.690 -59.161 1.00 94.31 313 ASN A O 1
ATOM 2449 N N . ASP A 1 314 ? 43.495 5.454 -61.292 1.00 89.94 314 ASP A N 1
ATOM 2450 C CA . ASP A 1 314 ? 43.871 4.051 -61.142 1.00 89.94 314 ASP A CA 1
ATOM 2451 C C . ASP A 1 314 ? 45.011 3.886 -60.127 1.00 89.94 314 ASP A C 1
ATOM 2453 O O . ASP A 1 314 ? 46.101 4.429 -60.298 1.00 89.94 314 ASP A O 1
ATOM 2457 N N . GLY A 1 315 ? 44.762 3.089 -59.084 1.00 86.31 315 GLY A N 1
ATOM 2458 C CA . GLY A 1 315 ? 45.727 2.817 -58.015 1.00 86.31 315 GLY A CA 1
ATOM 2459 C C . GLY A 1 315 ? 45.614 3.732 -56.792 1.00 86.31 315 GLY A C 1
ATOM 2460 O O . GLY A 1 315 ? 46.272 3.450 -55.790 1.00 86.31 315 GLY A O 1
ATOM 2461 N N . ASP A 1 316 ? 44.762 4.763 -56.828 1.00 90.50 316 ASP A N 1
ATOM 2462 C CA . ASP A 1 316 ? 44.508 5.608 -55.660 1.00 90.50 316 ASP A CA 1
ATOM 2463 C C . ASP A 1 316 ? 43.831 4.815 -54.526 1.00 90.50 316 ASP A C 1
ATOM 2465 O O . ASP A 1 316 ? 42.995 3.931 -54.740 1.00 90.50 316 ASP A O 1
ATOM 2469 N N . THR A 1 317 ? 44.184 5.155 -53.286 1.00 89.62 317 THR A N 1
ATOM 2470 C CA . THR A 1 317 ? 43.598 4.575 -52.070 1.00 89.62 317 THR A CA 1
ATOM 2471 C C . THR A 1 317 ? 42.570 5.517 -51.454 1.00 89.62 317 THR A C 1
ATOM 2473 O O . THR A 1 317 ? 42.726 6.733 -51.524 1.00 89.62 317 THR A O 1
ATOM 2476 N N . SER A 1 318 ? 41.552 4.973 -50.782 1.00 90.50 318 SER A N 1
ATOM 2477 C CA . SER A 1 318 ? 40.540 5.784 -50.090 1.00 90.50 318 SER A CA 1
ATOM 2478 C C . SER A 1 318 ? 41.141 6.713 -49.030 1.00 90.50 318 SER A C 1
ATOM 2480 O O . SER A 1 318 ? 42.034 6.323 -48.280 1.00 90.50 318 SER A O 1
ATOM 2482 N N . THR A 1 319 ? 40.601 7.927 -48.950 1.00 91.50 319 THR A N 1
ATOM 2483 C CA . THR A 1 319 ? 41.041 9.030 -48.084 1.00 91.50 319 THR A CA 1
ATOM 2484 C C . THR A 1 319 ? 40.178 9.214 -46.834 1.00 91.50 319 THR A C 1
ATOM 2486 O O . THR A 1 319 ? 40.436 10.118 -46.049 1.00 91.50 319 THR A O 1
ATOM 2489 N N . ASP A 1 320 ? 39.183 8.346 -46.628 1.00 91.81 320 ASP A N 1
ATOM 2490 C CA . ASP A 1 320 ? 38.279 8.370 -45.469 1.00 91.81 320 ASP A CA 1
ATOM 2491 C C . ASP A 1 320 ? 37.436 9.647 -45.340 1.00 91.81 320 ASP A C 1
ATOM 2493 O O . ASP A 1 320 ? 37.220 10.151 -44.243 1.00 91.81 320 ASP A O 1
ATOM 2497 N N . LEU A 1 321 ? 36.929 10.175 -46.457 1.00 92.75 321 LEU A N 1
ATOM 2498 C CA . LEU A 1 321 ? 35.995 11.311 -46.443 1.00 92.75 321 LEU A CA 1
ATOM 2499 C C . LEU A 1 321 ? 34.525 10.885 -46.310 1.00 92.75 321 LEU A C 1
ATOM 2501 O O . LEU A 1 321 ? 33.663 11.708 -46.012 1.00 92.75 321 LEU A O 1
ATOM 2505 N N . GLY A 1 322 ? 34.222 9.606 -46.541 1.00 92.88 322 GLY A N 1
ATOM 2506 C CA . GLY A 1 322 ? 32.879 9.048 -46.391 1.00 92.88 322 GLY A CA 1
ATOM 2507 C C . GLY A 1 322 ? 31.895 9.407 -47.505 1.00 92.88 322 GLY A C 1
ATOM 2508 O O . GLY A 1 322 ? 30.698 9.163 -47.357 1.00 92.88 322 GLY A O 1
ATOM 2509 N N . ASN A 1 323 ? 32.386 9.954 -4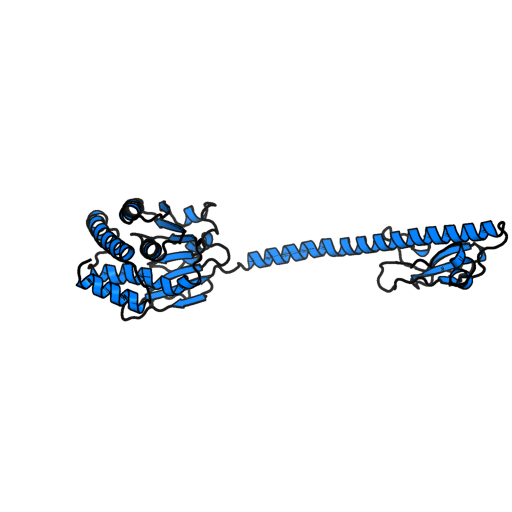8.615 1.00 95.56 323 ASN A N 1
ATOM 2510 C CA . ASN A 1 323 ? 31.633 10.274 -49.825 1.00 95.56 323 ASN A CA 1
ATOM 2511 C C . ASN A 1 323 ? 31.792 9.186 -50.908 1.00 95.56 323 ASN A C 1
ATOM 2513 O O . ASN A 1 323 ? 32.392 8.130 -50.673 1.00 95.56 323 ASN A O 1
ATOM 2517 N N . TRP A 1 324 ? 31.209 9.392 -52.090 1.00 96.38 324 TRP A N 1
ATOM 2518 C CA . TRP A 1 324 ? 31.442 8.502 -53.228 1.00 96.38 324 TRP A CA 1
ATOM 2519 C C . TRP A 1 324 ? 32.822 8.755 -53.847 1.00 96.38 324 TRP A C 1
ATOM 2521 O O . TRP A 1 324 ? 33.274 9.892 -53.932 1.00 96.38 324 TRP A O 1
ATOM 2531 N N . GLY A 1 325 ? 33.468 7.700 -54.332 1.00 95.62 325 GLY A N 1
ATOM 2532 C CA . GLY A 1 325 ? 34.646 7.789 -55.192 1.00 95.62 325 GLY A CA 1
ATOM 2533 C C . GLY A 1 325 ? 34.329 7.263 -56.587 1.00 95.62 325 GLY A C 1
ATOM 2534 O O . GLY A 1 325 ? 33.554 6.307 -56.732 1.00 95.62 325 GLY A O 1
ATOM 2535 N N . TYR A 1 326 ? 34.921 7.876 -57.609 1.00 96.50 326 TYR A N 1
ATOM 2536 C CA . TYR A 1 326 ? 34.727 7.486 -59.001 1.00 96.50 326 TYR A CA 1
ATOM 2537 C C . TYR A 1 326 ? 36.046 7.433 -59.778 1.00 96.50 326 TYR A C 1
ATOM 2539 O O . TYR A 1 326 ? 36.806 8.393 -59.779 1.00 96.50 326 TYR A O 1
ATOM 2547 N N . ILE A 1 327 ? 36.300 6.309 -60.455 1.00 95.12 327 ILE A N 1
ATOM 2548 C CA . ILE A 1 327 ? 37.463 6.116 -61.332 1.00 95.12 327 ILE A CA 1
ATOM 2549 C C . ILE A 1 327 ? 36.979 6.063 -62.780 1.00 95.12 327 ILE A C 1
ATOM 2551 O O . ILE A 1 327 ? 36.389 5.066 -63.212 1.00 95.12 327 ILE A O 1
ATOM 2555 N N . THR A 1 328 ? 37.253 7.128 -63.534 1.00 93.19 328 THR A N 1
ATOM 2556 C CA . THR A 1 328 ? 36.778 7.315 -64.915 1.00 93.19 328 THR A CA 1
ATOM 2557 C C . THR A 1 328 ? 37.265 6.230 -65.873 1.00 93.19 328 THR A C 1
ATOM 2559 O O . THR A 1 328 ? 36.477 5.729 -66.673 1.00 93.19 328 THR A O 1
ATOM 2562 N N . SER A 1 329 ? 38.538 5.833 -65.795 1.00 90.94 329 SER A N 1
ATOM 2563 C CA . SER A 1 329 ? 39.140 4.840 -66.704 1.00 90.94 329 SER A CA 1
ATOM 2564 C C . SER A 1 329 ? 38.467 3.466 -66.630 1.00 90.94 329 SER A C 1
ATOM 2566 O O . SER A 1 329 ? 38.470 2.725 -67.611 1.00 90.94 329 SER A O 1
ATOM 2568 N N . GLN A 1 330 ? 37.856 3.143 -65.487 1.00 90.44 330 GLN A N 1
ATOM 2569 C CA . GLN A 1 330 ? 37.184 1.868 -65.231 1.00 90.44 330 GLN A CA 1
ATOM 2570 C C . GLN A 1 330 ? 35.656 1.987 -65.154 1.00 90.44 330 GLN A C 1
ATOM 2572 O O . GLN A 1 330 ? 34.978 0.967 -65.042 1.00 90.44 330 GLN A O 1
ATOM 2577 N N . GLY A 1 331 ? 35.105 3.206 -65.126 1.00 91.81 331 GLY A N 1
ATOM 2578 C CA . GLY A 1 331 ? 33.697 3.433 -64.785 1.00 91.81 331 GLY A CA 1
ATOM 2579 C C . GLY A 1 331 ? 33.338 2.956 -63.373 1.00 91.81 331 GLY A C 1
ATOM 2580 O O . GLY A 1 331 ? 32.195 2.578 -63.103 1.00 91.81 331 GLY A O 1
ATOM 2581 N N . LYS A 1 332 ? 34.315 2.908 -62.460 1.00 93.81 332 LYS A N 1
ATOM 2582 C CA . LYS A 1 332 ? 34.153 2.277 -61.148 1.00 93.81 332 LYS A CA 1
ATOM 2583 C C . LYS A 1 332 ? 33.702 3.300 -60.113 1.00 93.81 332 LYS A C 1
ATOM 2585 O O . LYS A 1 332 ? 34.472 4.171 -59.728 1.00 93.81 332 LYS A O 1
ATOM 2590 N N . ALA A 1 333 ? 32.486 3.125 -59.601 1.00 94.62 333 ALA A N 1
ATOM 2591 C CA . ALA A 1 333 ? 32.026 3.785 -58.381 1.00 94.62 333 ALA A CA 1
ATOM 2592 C C . ALA A 1 333 ? 32.290 2.907 -57.145 1.00 94.62 333 ALA A C 1
ATOM 2594 O O . ALA A 1 333 ? 32.117 1.680 -57.193 1.00 94.62 333 ALA A O 1
ATOM 2595 N N . PHE A 1 334 ? 32.679 3.537 -56.039 1.00 94.94 334 PHE A N 1
ATOM 2596 C CA . PHE A 1 334 ? 32.912 2.911 -54.734 1.00 94.94 334 PHE A CA 1
ATOM 2597 C C . PHE A 1 334 ? 32.684 3.930 -53.603 1.00 94.94 334 PHE A C 1
ATOM 2599 O O . PHE A 1 334 ? 32.394 5.098 -53.859 1.00 94.94 334 PHE A O 1
ATOM 2606 N N . VAL A 1 335 ? 32.787 3.495 -52.347 1.00 95.94 335 VAL A N 1
ATOM 2607 C CA . VAL A 1 335 ? 32.666 4.380 -51.178 1.00 95.94 335 VAL A CA 1
ATOM 2608 C C . VAL A 1 335 ? 34.055 4.767 -50.674 1.00 95.94 335 VAL A C 1
ATOM 2610 O O . VAL A 1 335 ? 34.862 3.900 -50.348 1.00 95.94 335 VAL A O 1
ATOM 2613 N N . ASN A 1 336 ? 34.339 6.062 -50.569 1.00 95.12 336 ASN A N 1
ATOM 2614 C CA . ASN A 1 336 ? 35.630 6.576 -50.132 1.00 95.12 336 ASN A CA 1
ATOM 2615 C C . ASN A 1 336 ? 35.779 6.522 -48.596 1.00 95.12 336 ASN A C 1
ATOM 2617 O O . ASN A 1 336 ? 35.647 7.527 -47.898 1.00 95.12 336 ASN A O 1
ATOM 2621 N N . CYS A 1 337 ? 36.019 5.328 -48.052 1.00 93.50 337 CYS A N 1
ATOM 2622 C CA . CYS A 1 337 ? 36.101 5.096 -46.609 1.00 93.50 337 CYS A CA 1
ATOM 2623 C C . CYS A 1 337 ? 37.123 4.005 -46.264 1.00 93.50 337 CYS A C 1
ATOM 2625 O O . CYS A 1 337 ? 37.127 2.948 -46.896 1.00 93.50 337 CYS A O 1
ATOM 2627 N N . ILE A 1 338 ? 37.963 4.233 -45.246 1.00 93.75 338 ILE A N 1
ATOM 2628 C CA . ILE A 1 338 ? 38.957 3.236 -44.786 1.00 93.75 338 ILE A CA 1
ATOM 2629 C C . ILE A 1 338 ? 38.429 2.348 -43.653 1.00 93.75 338 ILE A C 1
ATOM 2631 O O . ILE A 1 338 ? 39.103 1.411 -43.229 1.00 93.75 338 ILE A O 1
ATOM 2635 N N . HIS A 1 339 ? 37.233 2.639 -43.140 1.00 93.56 339 HIS A N 1
ATOM 2636 C CA . HIS A 1 339 ? 36.605 1.840 -42.098 1.00 93.56 339 HIS A CA 1
ATOM 2637 C C . HIS A 1 339 ? 36.112 0.488 -42.631 1.00 93.56 339 HIS A C 1
ATOM 2639 O O . HIS A 1 339 ? 35.947 0.280 -43.836 1.00 93.56 339 HIS A O 1
ATOM 2645 N N . THR A 1 340 ? 35.850 -0.439 -41.710 1.00 92.62 340 THR A N 1
ATOM 2646 C CA . THR A 1 340 ? 35.259 -1.743 -42.015 1.00 92.62 340 THR A CA 1
ATOM 2647 C C . THR A 1 340 ? 33.753 -1.757 -41.780 1.00 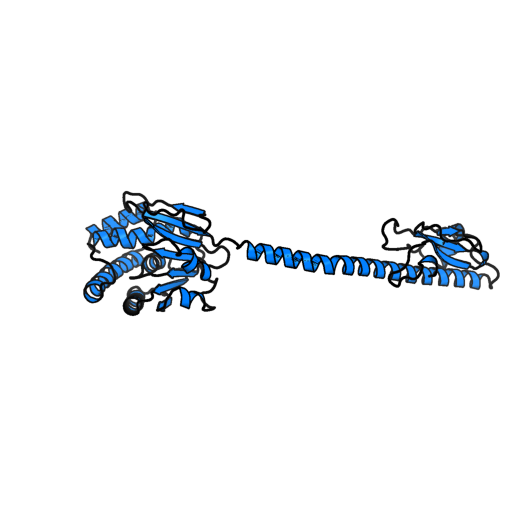92.62 340 THR A C 1
ATOM 2649 O O . THR A 1 340 ? 33.217 -1.011 -40.955 1.00 92.62 340 THR A O 1
ATOM 2652 N N . ASP A 1 341 ? 33.067 -2.627 -42.513 1.00 91.12 341 ASP A N 1
ATOM 2653 C CA . ASP A 1 341 ? 31.638 -2.856 -42.367 1.00 91.12 341 ASP A CA 1
ATOM 2654 C C . ASP A 1 341 ? 31.293 -3.739 -41.160 1.00 91.12 341 ASP A C 1
ATOM 2656 O O . ASP A 1 341 ? 32.160 -4.225 -40.426 1.00 91.12 341 ASP A O 1
ATOM 2660 N N . THR A 1 342 ? 29.999 -3.988 -40.936 1.00 89.62 342 THR A N 1
ATOM 2661 C CA . THR A 1 342 ? 29.533 -4.868 -39.855 1.00 89.62 342 THR A CA 1
ATOM 2662 C C . THR A 1 342 ? 30.062 -6.306 -39.918 1.00 89.62 342 THR A C 1
ATOM 2664 O O . THR A 1 342 ? 29.921 -7.015 -38.920 1.00 89.62 342 THR A O 1
ATOM 2667 N N . LYS A 1 343 ? 30.664 -6.742 -41.032 1.00 89.19 343 LYS A N 1
ATOM 2668 C CA . LYS A 1 343 ? 31.307 -8.053 -41.202 1.00 89.19 343 LYS A CA 1
ATOM 2669 C C . LYS A 1 343 ? 32.837 -7.998 -41.113 1.00 89.19 343 LYS A C 1
ATOM 2671 O O . LYS A 1 343 ? 33.459 -9.056 -41.092 1.00 89.19 343 LYS A O 1
ATOM 2676 N N . GLY A 1 344 ? 33.434 -6.810 -41.013 1.00 89.31 344 GLY A N 1
ATOM 2677 C CA . GLY A 1 344 ? 34.884 -6.626 -40.949 1.00 89.31 344 GLY A CA 1
ATOM 2678 C C . GLY A 1 344 ? 35.561 -6.456 -42.313 1.00 89.31 344 GLY A C 1
ATOM 2679 O O . GLY A 1 344 ? 36.787 -6.460 -42.371 1.00 89.31 344 GLY A O 1
ATOM 2680 N N . GLU A 1 345 ? 34.797 -6.291 -43.394 1.00 91.12 345 GLU A N 1
ATOM 2681 C CA . GLU A 1 345 ? 35.334 -6.040 -44.737 1.00 91.12 345 GLU A CA 1
ATOM 2682 C C . GLU A 1 345 ? 35.522 -4.534 -44.960 1.00 91.12 345 GLU A C 1
ATOM 2684 O O . GLU A 1 345 ? 34.707 -3.735 -44.496 1.00 91.12 345 GLU A O 1
ATOM 2689 N N . LEU A 1 346 ? 36.584 -4.126 -45.664 1.00 91.56 346 LEU A N 1
ATOM 2690 C CA . LEU A 1 346 ? 36.814 -2.711 -45.980 1.00 91.56 346 LEU A CA 1
ATOM 2691 C C . LEU A 1 346 ? 35.656 -2.147 -46.810 1.00 91.56 346 LEU A C 1
ATOM 2693 O O . LEU A 1 346 ? 35.286 -2.713 -47.839 1.00 91.56 346 LEU A O 1
ATOM 2697 N N . ILE A 1 347 ? 35.120 -1.002 -46.382 1.00 91.62 347 ILE A N 1
ATOM 2698 C CA . ILE A 1 347 ? 33.992 -0.335 -47.045 1.00 91.62 347 ILE A CA 1
ATOM 2699 C C . ILE A 1 347 ? 34.369 0.137 -48.454 1.00 91.62 347 ILE A C 1
ATOM 2701 O O . ILE A 1 347 ? 33.560 0.052 -49.374 1.00 91.62 347 ILE A O 1
ATOM 2705 N N . SER A 1 348 ? 35.616 0.560 -48.651 1.00 88.81 348 SER A N 1
ATOM 2706 C CA . SER A 1 348 ? 36.167 0.888 -49.970 1.00 88.81 348 SER A CA 1
ATOM 2707 C C . SER A 1 348 ? 36.227 -0.285 -50.946 1.00 88.81 348 SER A C 1
ATOM 2709 O O . SER A 1 348 ? 36.352 -0.075 -52.153 1.00 88.81 348 SER A O 1
ATOM 2711 N N . GLY A 1 349 ? 36.121 -1.517 -50.440 1.00 83.62 349 GLY A N 1
ATOM 2712 C CA . GLY A 1 349 ? 36.058 -2.731 -51.246 1.00 83.62 349 GLY A CA 1
ATOM 2713 C C . GLY A 1 349 ? 34.657 -3.090 -51.746 1.00 83.62 349 GLY A C 1
ATOM 2714 O O . GLY A 1 349 ? 34.540 -4.043 -52.515 1.00 83.62 349 GLY A O 1
ATOM 2715 N N . TRP A 1 350 ? 33.609 -2.380 -51.307 1.00 88.75 350 TRP A N 1
ATOM 2716 C CA . TRP A 1 350 ? 32.226 -2.627 -51.734 1.00 88.75 350 TRP A CA 1
ATOM 2717 C C . TRP A 1 350 ? 31.990 -2.349 -53.210 1.00 88.75 350 TRP A C 1
ATOM 2719 O O . TRP A 1 350 ? 32.667 -1.473 -53.792 1.00 88.75 350 TRP A O 1
#

pLDDT: mean 89.72, std 7.93, range [48.41, 98.44]

Sequence (350 aa):
MNSKLLEIFLQGLQILKIELNQKQLEQFSIYLKELKEWNSKFNLIGPAADEEIIQKHFLDSLSIVPVIKSKITKQCVLTDIGTGAGFPGIPLKIVLPEISLTLLDSSKKKTEFLRYLCKRLEIEAKIVCGRAEEISNKPEYTKTQDIVTARAVTKIFGIEKLCSPFLKKDGILILQISSKTDFKEIKGEIMEKFIPPSAILPGRMILSLKRGFTLIELMIVVAIIGLLAAIAIPKFANMIRKSKEGATKGALGNLRSAITLYYSDFEGFQYPQNAAAIMNISGPFQTKYVNSMPTVKLGISGHTDTADMDDFNDGDTSTDLGNWGYITSQGKAFVNCIHTDTKGELISGW

Foldseek 3Di:
DDPVLVVLLVVLCVLLVADADPLLSVLVVLLLVLCVVLCVPPVLDPDDDSSCCSQVAQSLLSNCCVVCVVVDDLEAEEEEAQCRLNPNNVSCCSRVVSYAYEYEHQDPSSLVNVVVSCVVSVHDYHYYHRQLVVVLPDPVQFQPHQEYEYEDDPDPACVCVSGVRRHHAFHKYKYKDFLPDDCPNPPFDFPDKDDRDCVRHNRIIITIGTNDDDPVNVVVVVVVVVVCCVVVVVVVLLVVQQVLLVQQVVLQVLLLVLQVVVCVVVVNPFGQQFQCQCQPCPHPSCVPRNVHQAWRGRSDPPEDTDSGEHEDEPPDAAPANQYWYAYGVVRDIFTRHQDAGSVRHGRRVD

Radius of gyration: 40.33 Å; chains: 1; bounding box: 76×37×110 Å